Protein AF-C3YF84-F1 (afdb_monomer_lite)

Secondary structure (DSSP, 8-state):
-TTT--SSSS-TT---SSTTTS-SS--S-TTSSTTTTS--TT-B-SSSBHHHHGGGHHHHHHHHHHHHHHHHHSS----EESS--TTGGGT-EEE--S-BSSHHHHHHHHHHHHHHHHTT--SEE-EET-SBSPPPHHHHHHHHHHHTTSSS-EE---TTSPP-SGGGS-HHHHHHHHHHHHHHHHTHHHHHHHHHHHHHH---SS--GGG-

Organism: Branchiostoma floridae (NCBI:txid7739)

pLDDT: mean 98.19, std 1.52, range [82.0, 98.94]

Structure (mmCIF, N/CA/C/O backbone):
data_AF-C3YF84-F1
#
_entry.id   AF-C3YF84-F1
#
loop_
_atom_site.group_PDB
_atom_site.id
_atom_site.type_symbol
_atom_site.label_atom_id
_atom_site.label_alt_id
_atom_site.label_comp_id
_atom_site.label_asym_id
_atom_site.label_entity_id
_atom_site.label_seq_id
_atom_site.pdbx_PDB_ins_code
_atom_site.Cartn_x
_atom_site.Cartn_y
_atom_site.Cartn_z
_atom_site.occupancy
_atom_site.B_iso_or_equiv
_atom_site.auth_seq_id
_atom_site.auth_comp_id
_atom_site.auth_asym_id
_atom_site.auth_atom_id
_atom_site.pdbx_PDB_model_num
ATOM 1 N N . MET A 1 1 ? 8.205 -4.779 0.023 1.00 97.75 1 MET A N 1
ATOM 2 C CA . MET A 1 1 ? 9.480 -4.441 -0.654 1.00 97.75 1 MET A CA 1
ATOM 3 C C . MET A 1 1 ? 9.476 -4.866 -2.120 1.00 97.75 1 MET A C 1
ATOM 5 O O . MET A 1 1 ? 10.530 -5.073 -2.703 1.00 97.75 1 MET A O 1
ATOM 9 N N . ASN A 1 2 ? 8.305 -4.998 -2.733 1.00 98.75 2 ASN A N 1
ATOM 10 C CA . ASN A 1 2 ? 8.117 -5.674 -4.011 1.00 98.75 2 ASN A CA 1
ATOM 11 C C . ASN A 1 2 ? 7.742 -4.718 -5.145 1.00 98.75 2 ASN A C 1
ATOM 13 O O . ASN A 1 2 ? 7.075 -5.091 -6.103 1.00 98.75 2 ASN A O 1
ATOM 17 N N . GLU A 1 3 ? 8.177 -3.471 -5.027 1.00 98.75 3 GLU A N 1
ATOM 18 C CA . GLU A 1 3 ? 8.157 -2.510 -6.115 1.00 98.75 3 GLU A CA 1
ATOM 19 C C . GLU A 1 3 ? 8.946 -2.983 -7.350 1.00 98.75 3 GLU A C 1
ATOM 21 O O . GLU A 1 3 ? 8.385 -2.823 -8.429 1.00 98.75 3 GLU A O 1
ATOM 26 N N . PRO A 1 4 ? 10.142 -3.621 -7.285 1.00 98.62 4 PRO A N 1
ATOM 27 C CA . PRO A 1 4 ? 10.967 -4.087 -6.158 1.00 98.62 4 PRO A CA 1
ATOM 28 C C . PRO A 1 4 ? 11.864 -2.997 -5.575 1.00 98.62 4 PRO A C 1
ATOM 30 O O . PRO A 1 4 ? 12.539 -2.270 -6.301 1.00 98.62 4 PRO A O 1
ATOM 33 N N . SER A 1 5 ? 11.903 -2.904 -4.250 1.00 98.50 5 SER A N 1
ATOM 34 C CA . SER A 1 5 ? 12.704 -1.892 -3.564 1.00 98.50 5 SER A CA 1
ATOM 35 C C . SER A 1 5 ? 14.167 -2.320 -3.458 1.00 98.50 5 SER A C 1
ATOM 37 O O . SER A 1 5 ? 14.468 -3.459 -3.103 1.00 98.50 5 SER A O 1
ATOM 39 N N . ASN A 1 6 ? 15.070 -1.380 -3.730 1.00 98.44 6 ASN A N 1
ATOM 40 C CA . ASN A 1 6 ? 16.512 -1.535 -3.599 1.00 98.44 6 ASN A CA 1
ATOM 41 C C . ASN A 1 6 ? 17.099 -0.356 -2.804 1.00 98.44 6 ASN A C 1
ATOM 43 O O . ASN A 1 6 ? 16.670 0.789 -2.955 1.00 98.44 6 ASN A O 1
ATOM 47 N N . PHE A 1 7 ? 18.063 -0.621 -1.920 1.00 97.88 7 PHE A N 1
ATOM 48 C CA . PHE A 1 7 ? 18.693 0.431 -1.111 1.00 97.88 7 PHE A CA 1
ATOM 49 C C . PHE A 1 7 ? 19.731 1.235 -1.897 1.00 97.88 7 PHE A C 1
ATOM 51 O O . PHE A 1 7 ? 19.920 2.424 -1.611 1.00 97.88 7 PH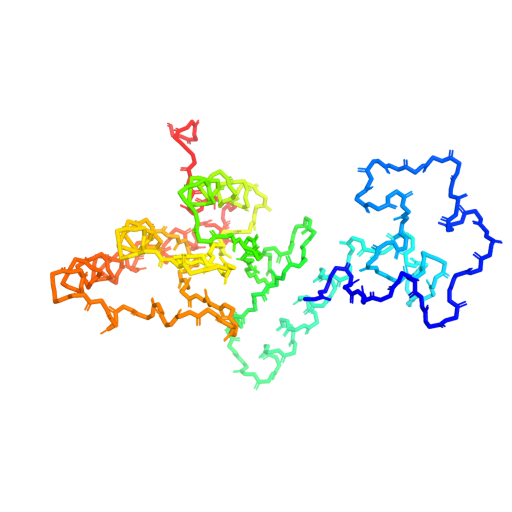E A O 1
ATOM 58 N N . VAL A 1 8 ? 20.332 0.609 -2.910 1.00 97.44 8 VAL A N 1
ATOM 59 C CA . VAL A 1 8 ? 21.151 1.263 -3.936 1.00 97.44 8 VAL A CA 1
ATOM 60 C C . VAL A 1 8 ? 20.330 1.457 -5.209 1.00 97.44 8 VAL A C 1
ATOM 62 O O . VAL A 1 8 ? 19.380 0.716 -5.453 1.00 97.44 8 VAL A O 1
ATOM 65 N N . ASP A 1 9 ? 20.696 2.442 -6.022 1.00 98.06 9 ASP A N 1
ATOM 66 C CA . ASP A 1 9 ? 20.017 2.684 -7.293 1.00 98.06 9 ASP A CA 1
ATOM 67 C C . ASP A 1 9 ? 20.570 1.724 -8.352 1.00 98.06 9 ASP A C 1
ATOM 69 O O . ASP A 1 9 ? 21.763 1.730 -8.670 1.00 98.06 9 ASP A O 1
ATOM 73 N N . GLY A 1 10 ? 19.709 0.861 -8.888 1.00 98.12 10 GLY A N 1
ATOM 74 C CA . GLY A 1 10 ? 20.089 -0.128 -9.884 1.00 98.12 10 GLY A CA 1
ATOM 75 C C . GLY A 1 10 ? 20.696 -1.400 -9.297 1.00 98.12 10 GLY A C 1
ATOM 76 O O . GLY A 1 10 ? 19.990 -2.366 -9.011 1.00 98.12 10 GLY A O 1
ATOM 77 N N . SER A 1 11 ? 22.022 -1.431 -9.167 1.00 98.19 11 SER A N 1
ATOM 78 C CA . SER A 1 11 ? 22.779 -2.593 -8.682 1.00 98.19 11 SER A CA 1
ATOM 79 C C . SER A 1 11 ? 24.040 -2.163 -7.928 1.00 98.19 11 SER A C 1
ATOM 81 O O . SER A 1 11 ? 24.418 -0.994 -7.951 1.00 98.19 11 SER A O 1
ATOM 83 N N . THR A 1 12 ? 24.748 -3.108 -7.304 1.00 97.69 12 THR A N 1
ATOM 84 C CA . THR A 1 12 ? 26.045 -2.843 -6.649 1.00 97.69 12 THR A CA 1
ATOM 85 C C . THR A 1 12 ? 27.133 -2.351 -7.610 1.00 97.69 12 THR A C 1
ATOM 87 O O . THR A 1 12 ? 28.144 -1.830 -7.154 1.00 97.69 12 THR A O 1
ATOM 90 N N . HIS A 1 13 ? 26.934 -2.501 -8.923 1.00 96.62 13 HIS A N 1
ATOM 91 C CA . HIS A 1 13 ? 27.848 -2.045 -9.975 1.00 96.62 13 HIS A CA 1
ATOM 92 C C . HIS A 1 13 ? 27.244 -0.908 -10.822 1.00 96.62 13 HIS A C 1
ATOM 94 O O . HIS A 1 13 ? 27.757 -0.596 -11.893 1.00 96.62 13 HIS A O 1
ATOM 100 N N . GLY A 1 14 ? 26.137 -0.305 -10.372 1.00 96.69 14 GLY A N 1
ATOM 101 C CA . GLY A 1 14 ? 25.364 0.656 -11.160 1.00 96.69 14 GLY A CA 1
ATOM 102 C C . GLY A 1 14 ? 24.584 -0.005 -12.300 1.00 96.69 14 GLY A C 1
ATOM 103 O O . GLY A 1 14 ? 24.320 -1.210 -12.268 1.00 96.69 14 GLY A O 1
ATOM 104 N N . CYS A 1 15 ? 24.193 0.795 -13.293 1.00 98.31 15 CYS A N 1
ATOM 105 C CA . CYS A 1 15 ? 23.478 0.336 -14.484 1.00 98.31 15 CYS A CA 1
ATOM 106 C C . CYS A 1 15 ? 24.260 0.673 -15.760 1.00 98.31 15 CYS A C 1
ATOM 108 O O . CYS A 1 15 ? 24.976 1.677 -15.785 1.00 98.31 15 CYS A O 1
ATOM 110 N N . PRO A 1 16 ? 24.138 -0.147 -16.819 1.00 97.88 16 PRO A N 1
ATOM 111 C CA . PRO A 1 16 ? 24.793 0.117 -18.097 1.00 97.88 16 PRO A CA 1
ATOM 112 C C . PRO A 1 16 ? 24.258 1.391 -18.762 1.00 97.88 16 PRO A C 1
ATOM 114 O O . PRO A 1 16 ? 23.090 1.734 -18.614 1.00 97.88 16 PRO A O 1
ATOM 117 N N . ASP A 1 17 ? 25.084 2.074 -19.554 1.00 97.50 17 ASP A N 1
ATOM 118 C CA . ASP A 1 17 ? 24.637 3.264 -20.282 1.00 97.50 17 ASP A CA 1
ATOM 119 C C . ASP A 1 17 ? 23.891 2.877 -21.569 1.00 97.50 17 ASP A C 1
ATOM 121 O O . ASP A 1 17 ? 24.503 2.463 -22.555 1.00 97.50 17 ASP A O 1
ATOM 125 N N . ASN A 1 18 ? 22.558 2.948 -21.552 1.00 97.94 18 ASN A N 1
ATOM 126 C CA . ASN A 1 18 ? 21.716 2.648 -22.710 1.00 97.94 18 ASN A CA 1
ATOM 127 C C . ASN A 1 18 ? 20.361 3.378 -22.653 1.00 97.94 18 ASN A C 1
ATOM 129 O O . ASN A 1 18 ? 19.997 3.997 -21.654 1.00 97.94 18 ASN A O 1
ATOM 133 N N . HIS A 1 19 ? 19.590 3.259 -23.735 1.00 97.88 19 HIS A N 1
ATOM 134 C CA . HIS A 1 19 ? 18.300 3.933 -23.908 1.00 97.88 19 HIS A CA 1
ATOM 135 C C . HIS A 1 19 ? 17.175 3.435 -22.980 1.00 97.88 19 HIS A C 1
ATOM 137 O O . HIS A 1 19 ? 16.141 4.088 -22.905 1.00 97.88 19 HIS A O 1
ATOM 143 N N . LEU A 1 20 ? 17.331 2.296 -22.292 1.00 98.19 20 LEU A N 1
ATOM 144 C CA . LEU A 1 20 ? 16.362 1.841 -21.286 1.00 98.19 20 LEU A CA 1
ATOM 145 C C . LEU A 1 20 ? 16.633 2.486 -19.924 1.00 98.19 20 LEU A C 1
ATOM 147 O O . LEU A 1 20 ? 15.688 2.834 -19.224 1.00 98.19 20 LEU A O 1
ATOM 151 N N . GLU A 1 21 ? 17.903 2.676 -19.555 1.00 98.19 21 GLU A N 1
ATOM 152 C CA . GLU A 1 21 ? 18.261 3.399 -18.324 1.00 98.19 21 GLU A CA 1
ATOM 153 C C . GLU A 1 21 ? 18.086 4.916 -18.478 1.00 98.19 21 GLU A C 1
ATOM 155 O O . GLU A 1 21 ? 17.685 5.601 -17.537 1.00 98.19 21 GLU A O 1
ATOM 160 N N . LYS A 1 22 ? 18.369 5.440 -19.677 1.00 97.56 22 LYS A N 1
ATOM 161 C CA . LYS A 1 22 ? 18.235 6.856 -20.044 1.00 97.56 22 LYS A CA 1
ATOM 162 C C . LYS A 1 22 ? 17.298 6.998 -21.250 1.00 97.56 22 LYS A C 1
ATOM 164 O O . LYS A 1 22 ? 17.767 7.262 -22.362 1.00 97.56 22 LYS A O 1
ATOM 169 N N . PRO A 1 23 ? 15.986 6.774 -21.073 1.00 97.88 23 PRO A N 1
ATOM 170 C CA . PRO A 1 23 ? 15.030 6.938 -22.158 1.00 97.88 23 PRO A CA 1
ATOM 171 C C . PRO A 1 23 ? 14.978 8.398 -22.628 1.00 97.88 23 PRO A C 1
ATOM 173 O O . PRO A 1 23 ? 15.279 9.310 -21.856 1.00 97.88 23 PRO A O 1
ATOM 176 N N . PRO A 1 24 ? 14.543 8.656 -23.876 1.00 97.81 24 PRO A N 1
ATOM 177 C CA . PRO A 1 24 ? 14.400 10.020 -24.393 1.00 97.81 24 PRO A CA 1
ATOM 178 C C . PRO A 1 24 ? 13.393 10.863 -23.592 1.00 97.81 24 PRO A C 1
ATOM 180 O O . PRO A 1 24 ? 13.438 12.089 -23.642 1.00 97.81 24 PRO A O 1
ATOM 183 N N . TYR A 1 25 ? 12.492 10.212 -22.851 1.00 97.81 25 TYR A N 1
ATOM 184 C CA . TYR A 1 25 ? 11.589 10.841 -21.900 1.00 97.81 25 TYR A CA 1
ATOM 185 C C . TYR A 1 25 ? 11.557 10.035 -20.601 1.00 97.81 25 TYR A C 1
ATOM 187 O O . TYR A 1 25 ? 11.183 8.860 -20.602 1.00 97.81 25 TYR A O 1
ATOM 195 N N . THR A 1 26 ? 11.900 10.688 -19.494 1.00 97.56 26 THR A N 1
ATOM 196 C CA . THR A 1 26 ? 11.756 10.136 -18.144 1.00 97.56 26 THR A CA 1
ATOM 197 C C . THR A 1 26 ? 10.546 10.801 -17.486 1.00 97.56 26 THR A C 1
ATOM 199 O O . THR A 1 26 ? 10.541 12.027 -17.348 1.00 97.56 26 THR A O 1
ATOM 202 N N . PRO A 1 27 ? 9.512 10.040 -17.074 1.00 97.56 27 PRO A N 1
ATOM 203 C CA . PRO A 1 27 ? 8.411 10.588 -16.288 1.00 97.56 27 PRO A CA 1
ATOM 204 C C . PRO A 1 27 ? 8.917 11.240 -14.995 1.00 97.56 27 PRO A C 1
ATOM 206 O O . PRO A 1 27 ? 10.016 10.943 -14.532 1.00 97.56 27 PRO A O 1
ATOM 209 N N . ALA A 1 28 ? 8.101 12.090 -14.371 1.00 97.31 28 ALA A N 1
ATOM 210 C CA . ALA A 1 28 ? 8.445 12.778 -13.123 1.00 97.31 28 ALA A CA 1
ATOM 211 C C . ALA A 1 28 ? 8.436 11.837 -11.894 1.00 97.31 28 ALA A C 1
ATOM 213 O O . ALA A 1 28 ? 7.654 12.010 -10.960 1.00 97.31 28 ALA A O 1
ATOM 214 N N . VAL A 1 29 ? 9.289 10.811 -11.908 1.00 97.25 29 VAL A N 1
ATOM 215 C CA . VAL A 1 29 ? 9.491 9.861 -10.810 1.00 97.25 29 VAL A CA 1
ATOM 216 C C . VAL A 1 29 ? 10.384 10.465 -9.727 1.00 97.25 29 VAL A C 1
ATOM 218 O O . VAL A 1 29 ? 11.281 11.268 -9.999 1.00 97.25 29 VAL A O 1
ATOM 221 N N . VAL A 1 30 ? 10.159 10.064 -8.476 1.00 95.62 30 VAL A N 1
ATOM 222 C CA . VAL A 1 30 ? 11.013 10.470 -7.352 1.00 95.62 30 VAL A CA 1
ATOM 223 C C . VAL A 1 30 ? 12.445 9.989 -7.602 1.00 95.62 30 VAL A C 1
ATOM 225 O O . VAL A 1 30 ? 12.661 8.841 -7.970 1.00 95.62 30 VAL A O 1
ATOM 228 N N . GLY A 1 31 ? 13.425 10.875 -7.415 1.00 95.25 31 GLY A N 1
ATOM 229 C CA . GLY A 1 31 ? 14.836 10.596 -7.710 1.00 95.25 31 GLY A CA 1
ATOM 230 C C . GLY A 1 31 ? 15.250 10.852 -9.165 1.00 95.25 31 GLY A C 1
ATOM 231 O O . GLY A 1 31 ? 16.441 10.845 -9.451 1.00 95.25 31 GLY A O 1
ATOM 232 N N . GLY A 1 32 ? 14.307 11.128 -10.076 1.00 96.12 32 GLY A N 1
ATOM 233 C CA . GLY A 1 32 ? 14.600 11.574 -11.446 1.00 96.12 32 GLY A CA 1
ATOM 234 C C . GLY A 1 32 ? 15.201 10.516 -12.382 1.00 96.12 32 GLY A C 1
ATOM 235 O O . GLY A 1 32 ? 15.559 10.845 -13.509 1.00 96.12 32 GLY A O 1
ATOM 236 N N . SER A 1 33 ? 15.300 9.260 -11.943 1.00 96.62 33 SER A N 1
ATOM 237 C CA . SER A 1 33 ? 15.792 8.121 -12.727 1.00 96.62 33 SER A CA 1
ATOM 238 C C . SER A 1 33 ? 14.878 6.915 -12.530 1.00 96.62 33 SER A C 1
ATOM 240 O O . SER A 1 33 ? 14.348 6.719 -11.437 1.00 96.62 33 SER A O 1
ATOM 242 N N . LEU A 1 34 ? 14.739 6.072 -13.558 1.00 98.19 34 LEU A N 1
ATOM 243 C CA . LEU A 1 34 ? 13.974 4.823 -13.464 1.00 98.19 34 LEU A CA 1
ATOM 244 C C . LEU A 1 34 ? 14.610 3.800 -12.512 1.00 98.19 34 LEU A C 1
ATOM 246 O O . LEU A 1 34 ? 13.900 2.962 -11.973 1.00 98.19 34 LEU A O 1
ATOM 250 N N . SER A 1 35 ? 15.924 3.872 -12.287 1.00 97.81 35 SER A N 1
ATOM 251 C CA . SER A 1 35 ? 16.647 2.974 -11.376 1.00 97.81 35 SER A CA 1
ATOM 252 C C . SER A 1 35 ? 16.630 3.435 -9.913 1.00 97.81 35 SER A C 1
ATOM 254 O O . SER A 1 35 ? 17.134 2.721 -9.041 1.00 97.81 35 SER A O 1
ATOM 256 N N . ALA A 1 36 ? 16.079 4.622 -9.628 1.00 98.19 36 ALA A N 1
ATOM 257 C CA . ALA A 1 36 ? 16.064 5.190 -8.285 1.00 98.19 36 ALA A CA 1
ATOM 258 C C . ALA A 1 36 ? 15.308 4.264 -7.320 1.00 98.19 36 ALA A C 1
ATOM 260 O O . ALA A 1 36 ? 14.123 3.985 -7.498 1.00 98.19 36 ALA A O 1
ATOM 261 N N . LYS A 1 37 ? 16.004 3.778 -6.286 1.00 98.19 37 LYS A N 1
ATOM 262 C CA . LYS A 1 37 ? 15.496 2.831 -5.277 1.00 98.19 37 LYS A CA 1
ATOM 263 C C . LYS A 1 37 ? 14.900 1.535 -5.834 1.00 98.19 37 LYS A C 1
ATOM 265 O O . LYS A 1 37 ? 14.087 0.894 -5.162 1.0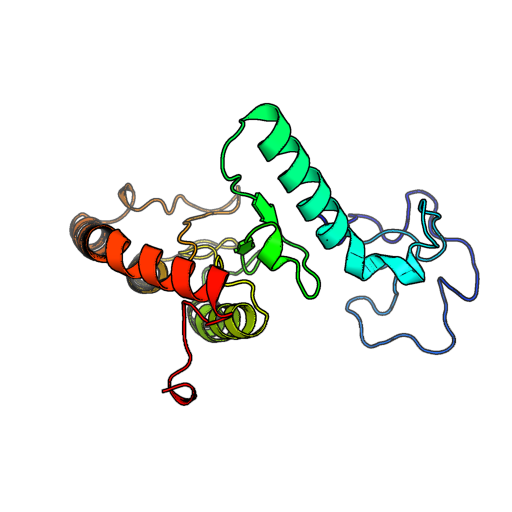0 98.19 37 LYS A O 1
ATOM 270 N N . THR A 1 38 ? 15.330 1.112 -7.020 1.00 98.69 38 THR A N 1
ATOM 271 C CA . THR A 1 38 ? 14.920 -0.155 -7.640 1.00 98.69 38 THR A CA 1
ATOM 272 C C . THR A 1 38 ? 16.058 -0.772 -8.468 1.00 98.69 38 THR A C 1
ATOM 274 O O . THR A 1 38 ? 17.226 -0.440 -8.268 1.00 98.69 38 THR A O 1
ATOM 277 N N . LEU A 1 39 ? 15.751 -1.746 -9.324 1.00 98.62 39 LEU A N 1
ATOM 278 C CA . LEU A 1 39 ? 16.710 -2.439 -10.183 1.00 98.62 39 LEU A CA 1
ATOM 279 C C . LEU A 1 39 ? 17.004 -1.642 -11.462 1.00 98.62 39 LEU A C 1
ATOM 281 O O . LEU A 1 39 ? 16.272 -0.730 -11.833 1.00 98.62 39 LEU A O 1
ATOM 285 N N . CYS A 1 40 ? 18.067 -2.016 -12.174 1.00 98.69 40 CYS A N 1
ATOM 286 C CA . CYS A 1 40 ? 18.347 -1.465 -13.501 1.00 98.69 40 CYS A CA 1
ATOM 287 C C . CYS A 1 40 ? 17.210 -1.797 -14.474 1.00 98.69 40 CYS A C 1
ATOM 289 O O . CYS A 1 40 ? 16.763 -2.950 -14.544 1.00 98.69 40 CYS A O 1
ATOM 291 N N . ALA A 1 41 ? 16.762 -0.818 -15.258 1.00 98.69 41 ALA A N 1
ATOM 292 C CA . ALA A 1 41 ? 15.642 -0.981 -16.177 1.00 98.69 41 ALA A CA 1
ATOM 293 C C . ALA A 1 41 ? 15.956 -1.993 -17.299 1.00 98.69 41 ALA A C 1
ATOM 295 O O . ALA A 1 41 ? 15.093 -2.748 -17.744 1.00 98.69 41 ALA A O 1
ATOM 296 N N . SER A 1 42 ? 17.212 -2.093 -17.720 1.00 98.56 42 SER A N 1
ATOM 297 C CA . SER A 1 42 ? 17.682 -3.055 -18.724 1.00 98.56 42 SER A CA 1
ATOM 298 C C . SER A 1 42 ? 17.895 -4.480 -18.192 1.00 98.56 42 SER A C 1
ATOM 300 O O . SER A 1 42 ? 18.223 -5.378 -18.975 1.00 98.56 42 SER A O 1
ATOM 302 N N . SER A 1 43 ? 17.690 -4.725 -16.889 1.00 98.44 43 SER A N 1
ATOM 303 C CA . SER A 1 43 ? 17.797 -6.075 -16.321 1.00 98.44 43 SER A CA 1
ATOM 304 C C . SER A 1 43 ? 16.776 -7.031 -16.950 1.00 98.44 43 SER A C 1
ATOM 306 O O . SER A 1 43 ? 15.651 -6.647 -17.275 1.00 98.44 43 SER A O 1
ATOM 308 N N . GLN A 1 44 ? 17.183 -8.280 -17.173 1.00 98.38 44 GLN A N 1
ATOM 309 C CA . GLN A 1 44 ? 16.383 -9.271 -17.894 1.00 98.38 44 GLN A CA 1
ATOM 310 C C . GLN A 1 44 ? 15.506 -10.072 -16.930 1.00 98.38 44 GLN A C 1
ATOM 312 O O . GLN A 1 44 ? 15.983 -10.567 -15.910 1.00 98.38 44 GLN A O 1
ATOM 317 N N . GLN A 1 45 ? 14.233 -10.235 -17.279 1.00 98.62 45 GLN A N 1
ATOM 318 C CA . GLN A 1 45 ? 13.319 -11.186 -16.649 1.00 98.62 45 GLN A CA 1
ATOM 319 C C . GLN A 1 45 ? 12.788 -12.154 -17.710 1.00 98.62 45 GLN A C 1
ATOM 321 O O . GLN A 1 45 ? 13.004 -11.964 -18.903 1.00 98.62 45 GLN A O 1
ATOM 326 N N . HIS A 1 46 ? 12.065 -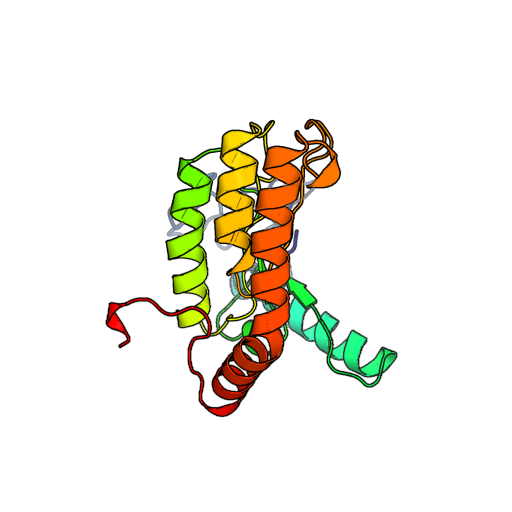13.190 -17.281 1.00 98.00 46 HIS A N 1
ATOM 327 C CA . HIS A 1 46 ? 11.617 -14.263 -18.171 1.00 98.00 46 HIS A CA 1
ATOM 328 C C . HIS A 1 46 ? 10.811 -13.779 -19.392 1.00 98.00 46 HIS A C 1
ATOM 330 O O . HIS A 1 46 ? 10.994 -14.307 -20.482 1.00 98.00 46 HIS A O 1
ATOM 336 N N . LEU A 1 47 ? 9.929 -12.787 -19.217 1.00 98.31 47 LEU A N 1
ATOM 337 C CA . LEU A 1 47 ? 9.036 -12.316 -20.285 1.00 98.31 47 LEU A CA 1
ATOM 338 C C . LEU A 1 47 ? 9.594 -11.130 -21.086 1.00 98.31 47 LEU A C 1
ATOM 340 O O . LEU A 1 47 ? 9.222 -10.952 -22.240 1.00 98.31 47 LEU A O 1
ATOM 344 N N . SER A 1 48 ? 10.410 -10.276 -20.464 1.00 98.62 48 SER A N 1
ATOM 345 C CA . SER A 1 48 ? 10.924 -9.026 -21.038 1.00 98.62 48 SER A CA 1
ATOM 346 C C . SER A 1 48 ? 11.951 -8.395 -20.082 1.00 98.62 48 SER A C 1
ATOM 348 O O . SER A 1 48 ? 12.199 -8.889 -18.982 1.00 98.62 48 SER A O 1
ATOM 350 N N . THR A 1 49 ? 12.525 -7.261 -20.476 1.00 98.69 49 THR A N 1
ATOM 351 C CA . THR A 1 49 ? 13.290 -6.363 -19.604 1.00 98.69 49 THR A CA 1
ATOM 352 C C . THR A 1 49 ? 12.462 -5.810 -18.439 1.00 98.69 49 THR A C 1
ATOM 354 O O . THR A 1 49 ? 11.236 -5.674 -18.523 1.00 98.69 49 THR A O 1
ATOM 357 N N . HIS A 1 50 ? 13.141 -5.425 -17.358 1.00 98.75 50 HIS A N 1
ATOM 358 C CA . HIS A 1 50 ? 12.534 -4.775 -16.200 1.00 98.75 50 HIS A CA 1
ATOM 359 C C . HIS A 1 50 ? 11.897 -3.426 -16.545 1.00 98.75 50 HIS A C 1
ATOM 361 O O . HIS A 1 50 ? 10.871 -3.101 -15.970 1.00 98.75 50 HIS A O 1
ATOM 367 N N . TYR A 1 51 ? 12.396 -2.708 -17.551 1.00 98.69 51 TYR A N 1
ATOM 368 C CA . TYR A 1 51 ? 11.797 -1.482 -18.080 1.00 98.69 51 TYR A CA 1
ATOM 369 C C . TYR A 1 51 ? 10.307 -1.673 -18.402 1.00 98.69 51 TYR A C 1
ATOM 371 O O . TYR A 1 51 ? 9.474 -0.862 -18.011 1.00 98.69 51 TYR A O 1
ATOM 379 N N . ASN A 1 52 ? 9.958 -2.794 -19.043 1.00 98.69 52 ASN A N 1
ATOM 380 C CA . ASN A 1 52 ? 8.572 -3.112 -19.395 1.00 98.69 52 ASN A CA 1
ATOM 381 C C . ASN A 1 52 ? 7.783 -3.741 -18.237 1.00 98.69 52 ASN A C 1
ATOM 383 O O . ASN A 1 52 ? 6.557 -3.655 -18.204 1.00 98.69 52 ASN A O 1
ATOM 387 N N . LEU A 1 53 ? 8.466 -4.418 -17.309 1.00 98.81 53 LEU A N 1
ATOM 388 C CA . LEU A 1 53 ? 7.833 -5.274 -16.298 1.00 98.81 53 LEU A CA 1
ATOM 389 C C . LEU A 1 53 ? 7.890 -4.721 -14.872 1.00 98.81 53 LEU A C 1
ATOM 391 O O . LEU A 1 53 ? 7.338 -5.349 -13.973 1.00 98.81 53 LEU A O 1
ATOM 395 N N . HIS A 1 54 ? 8.532 -3.576 -14.641 1.00 98.81 54 HIS A N 1
ATOM 396 C CA . HIS A 1 54 ? 8.753 -3.001 -13.312 1.00 98.81 54 HIS A CA 1
ATOM 397 C C . HIS A 1 54 ? 7.444 -2.904 -12.518 1.00 98.81 54 HIS A C 1
ATOM 399 O O . HIS A 1 54 ? 7.304 -3.518 -11.463 1.00 98.81 54 HIS A O 1
ATOM 405 N N . ASN A 1 55 ? 6.426 -2.267 -13.102 1.00 98.75 55 ASN A N 1
ATOM 406 C CA . ASN A 1 55 ? 5.114 -2.092 -12.469 1.00 98.75 55 ASN A CA 1
ATOM 407 C C . ASN A 1 55 ? 4.333 -3.405 -12.259 1.00 98.75 55 ASN A C 1
ATOM 409 O O . ASN A 1 55 ? 3.326 -3.411 -11.555 1.00 98.75 55 ASN A O 1
ATOM 413 N N . LEU A 1 56 ? 4.770 -4.518 -12.858 1.00 98.75 56 LEU A N 1
ATOM 414 C CA . LEU A 1 56 ? 4.160 -5.840 -12.699 1.00 98.75 56 LEU A CA 1
ATOM 415 C C . LEU A 1 56 ? 4.865 -6.697 -11.644 1.00 98.75 56 LEU A C 1
ATOM 417 O O . LEU A 1 56 ? 4.364 -7.773 -11.326 1.00 98.75 56 LEU A O 1
ATOM 421 N N . TYR A 1 57 ? 5.987 -6.252 -11.073 1.00 98.88 57 TYR A N 1
ATOM 422 C CA . TYR A 1 57 ? 6.786 -7.076 -10.166 1.00 98.88 57 TYR A CA 1
ATOM 423 C C . TYR A 1 57 ? 5.972 -7.569 -8.959 1.00 98.88 57 TYR A C 1
ATOM 425 O O . TYR A 1 57 ? 5.812 -8.774 -8.757 1.00 98.88 57 TYR A O 1
ATOM 433 N N . GLY A 1 58 ? 5.364 -6.646 -8.206 1.00 98.75 58 GLY A N 1
ATOM 434 C CA . GLY A 1 58 ? 4.492 -6.991 -7.078 1.00 98.75 58 GLY A CA 1
ATOM 435 C C . GLY A 1 58 ? 3.219 -7.734 -7.497 1.00 98.75 58 GLY A C 1
ATOM 436 O O . GLY A 1 58 ? 2.690 -8.542 -6.735 1.00 98.75 58 GLY A O 1
ATOM 437 N N . HIS A 1 59 ? 2.740 -7.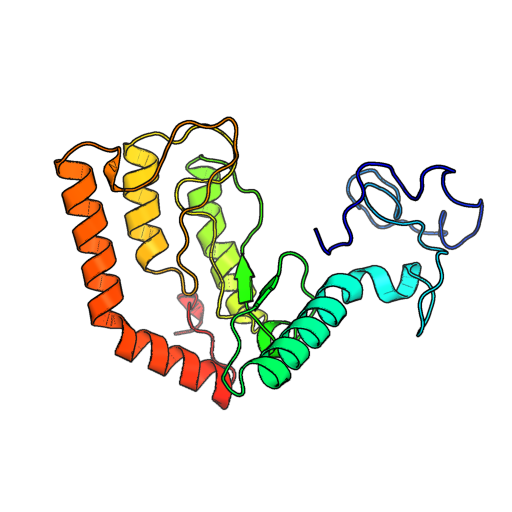516 -8.727 1.00 98.75 59 HIS A N 1
ATOM 438 C CA . HIS A 1 59 ? 1.594 -8.237 -9.283 1.00 98.75 59 HIS A CA 1
ATOM 439 C C . HIS A 1 59 ? 1.915 -9.714 -9.562 1.00 98.75 59 HIS A C 1
ATOM 441 O O . HIS A 1 59 ? 1.136 -10.601 -9.213 1.00 98.75 59 HIS A O 1
ATOM 447 N N . PHE A 1 60 ? 3.080 -10.010 -10.135 1.00 98.75 60 PHE A N 1
ATOM 448 C CA . PHE A 1 60 ? 3.506 -11.391 -10.332 1.00 98.75 60 PHE A CA 1
ATOM 449 C C . PHE A 1 60 ? 3.839 -12.081 -9.008 1.00 98.75 60 PHE A C 1
ATOM 451 O O . PHE A 1 60 ? 3.472 -13.242 -8.823 1.00 98.75 60 PHE A O 1
ATOM 458 N N . GLU A 1 61 ? 4.442 -11.372 -8.053 1.00 98.88 61 GLU A N 1
ATOM 459 C CA . GLU A 1 61 ? 4.717 -11.934 -6.729 1.00 98.88 61 GLU A CA 1
ATOM 460 C C . GLU A 1 61 ? 3.431 -12.275 -5.958 1.00 98.88 61 GLU A C 1
ATOM 462 O O . GLU A 1 61 ? 3.345 -13.357 -5.368 1.00 98.88 61 GLU A O 1
ATOM 467 N N . ILE A 1 62 ? 2.406 -11.408 -5.977 1.00 98.75 62 ILE A N 1
ATOM 468 C CA . ILE A 1 62 ? 1.138 -11.693 -5.284 1.00 98.75 62 ILE A CA 1
ATOM 469 C C . ILE A 1 62 ? 0.409 -12.889 -5.917 1.00 98.75 62 ILE A C 1
ATOM 471 O O . ILE A 1 62 ? -0.157 -13.701 -5.186 1.00 98.75 62 ILE A O 1
ATOM 475 N N . ILE A 1 63 ? 0.477 -13.062 -7.246 1.00 98.75 63 ILE A N 1
ATOM 476 C CA . ILE A 1 63 ? -0.059 -14.245 -7.946 1.00 98.75 63 ILE A CA 1
ATOM 477 C C . ILE A 1 63 ? 0.682 -15.512 -7.511 1.00 98.75 63 ILE A C 1
ATOM 479 O O . ILE A 1 63 ? 0.045 -16.500 -7.131 1.00 98.75 63 ILE A O 1
ATOM 483 N N . ALA A 1 64 ? 2.017 -15.487 -7.553 1.00 98.75 64 ALA A N 1
ATOM 484 C CA . ALA A 1 64 ? 2.843 -16.624 -7.161 1.00 98.75 64 ALA A CA 1
ATOM 485 C C . ALA A 1 64 ? 2.579 -17.021 -5.700 1.00 98.75 64 ALA A C 1
ATOM 487 O O . ALA A 1 64 ? 2.317 -18.189 -5.409 1.00 98.75 64 ALA A O 1
ATOM 488 N N . SER A 1 65 ? 2.549 -16.038 -4.797 1.00 98.75 65 SER A N 1
ATOM 489 C CA . SER A 1 65 ? 2.288 -16.241 -3.368 1.00 98.75 65 SER A CA 1
ATOM 490 C C . SER A 1 65 ? 0.885 -16.783 -3.102 1.00 98.75 65 SER A C 1
ATOM 492 O O . SER A 1 65 ? 0.716 -17.714 -2.312 1.00 98.75 65 SER A O 1
ATOM 494 N N . HIS A 1 66 ? -0.125 -16.239 -3.787 1.00 98.75 66 HIS A N 1
ATOM 495 C CA . HIS A 1 66 ? -1.499 -16.727 -3.702 1.00 98.75 66 HIS A CA 1
ATOM 496 C C . HIS A 1 66 ? -1.577 -18.211 -4.082 1.00 98.75 66 HIS A C 1
ATOM 498 O O . HIS A 1 66 ? -2.109 -19.021 -3.320 1.00 98.75 66 HIS A O 1
ATOM 504 N N . ASN A 1 67 ? -1.017 -18.581 -5.238 1.00 98.69 67 ASN A N 1
ATOM 505 C CA . ASN A 1 67 ? -1.065 -19.953 -5.744 1.00 98.69 67 ASN A CA 1
ATOM 506 C C . ASN A 1 67 ? -0.291 -20.925 -4.844 1.00 98.69 67 ASN A C 1
ATOM 508 O O . ASN A 1 67 ? -0.785 -22.018 -4.562 1.00 98.69 67 ASN A O 1
ATOM 512 N N . ALA A 1 68 ? 0.873 -20.512 -4.333 1.00 98.75 68 ALA A N 1
ATOM 513 C CA . ALA A 1 68 ? 1.642 -21.300 -3.376 1.00 98.75 68 ALA A CA 1
ATOM 514 C C . ALA A 1 68 ? 0.832 -21.589 -2.102 1.00 98.75 68 ALA A C 1
ATOM 516 O O . ALA A 1 68 ? 0.732 -22.740 -1.680 1.00 98.75 68 ALA A O 1
ATOM 517 N N . LEU A 1 69 ? 0.184 -20.577 -1.513 1.00 98.62 69 LEU A N 1
ATOM 518 C CA . LEU A 1 69 ? -0.622 -20.764 -0.303 1.00 98.62 69 LEU A CA 1
ATOM 519 C C . LEU A 1 69 ? -1.865 -21.628 -0.535 1.00 98.62 69 LEU A C 1
ATOM 521 O O . LEU A 1 69 ? -2.218 -22.409 0.349 1.00 98.62 69 LEU A O 1
ATOM 525 N N . VAL A 1 70 ? -2.510 -21.525 -1.703 1.00 98.38 70 VAL A N 1
ATOM 526 C CA . VAL A 1 70 ? -3.597 -22.441 -2.088 1.00 98.38 70 VAL A CA 1
ATOM 527 C C . VAL A 1 70 ? -3.081 -23.877 -2.144 1.00 98.38 70 VAL A C 1
ATOM 529 O O . VAL A 1 70 ? -3.703 -24.759 -1.559 1.00 98.38 70 VAL A O 1
ATOM 532 N N . SER A 1 71 ? -1.929 -24.107 -2.780 1.00 98.50 71 SER A N 1
ATOM 533 C CA . SER A 1 71 ? -1.332 -25.443 -2.887 1.00 98.50 71 SER A CA 1
ATOM 534 C C . SER A 1 71 ? -0.915 -26.022 -1.532 1.00 98.50 71 SER A C 1
ATOM 536 O O . SER A 1 71 ? -1.085 -27.215 -1.310 1.00 98.50 71 SER A O 1
ATOM 538 N N . ILE A 1 72 ? -0.365 -25.201 -0.633 1.00 98.31 72 ILE A N 1
ATOM 539 C CA . ILE A 1 72 ? 0.122 -25.647 0.683 1.00 98.31 72 ILE A CA 1
ATOM 540 C C . ILE A 1 72 ? -1.040 -25.904 1.650 1.00 98.31 72 ILE A C 1
ATOM 542 O O . ILE A 1 72 ? -0.995 -26.849 2.433 1.00 98.31 72 ILE A O 1
ATOM 546 N N . ARG A 1 73 ? -2.067 -25.042 1.643 1.00 98.12 73 ARG A N 1
ATOM 547 C CA . ARG A 1 73 ? -3.109 -25.022 2.687 1.00 98.12 73 ARG A CA 1
ATOM 548 C C . ARG A 1 73 ? -4.470 -25.550 2.240 1.00 98.12 73 ARG A C 1
ATOM 550 O O . ARG A 1 73 ? -5.333 -25.728 3.096 1.00 98.12 73 ARG A O 1
ATOM 557 N N . GLY A 1 74 ? -4.719 -25.695 0.938 1.00 97.62 74 GLY A N 1
ATOM 558 C CA . GLY A 1 74 ? -6.007 -26.143 0.387 1.00 97.62 74 GLY A CA 1
ATOM 559 C C . GLY A 1 74 ? -7.205 -25.232 0.700 1.00 97.62 74 GLY A C 1
ATOM 560 O O . GLY A 1 74 ? -8.352 -25.636 0.542 1.00 97.62 74 GLY A O 1
ATOM 561 N N . THR A 1 75 ? -6.967 -24.009 1.179 1.00 98.12 75 THR A N 1
ATOM 562 C CA . THR A 1 75 ? -7.996 -23.062 1.641 1.00 98.12 75 THR A CA 1
ATOM 563 C C . THR A 1 75 ? -7.722 -21.661 1.100 1.00 98.12 75 THR A C 1
ATOM 565 O O . THR A 1 75 ? -6.637 -21.388 0.584 1.00 98.12 75 THR A O 1
ATOM 568 N N . ARG A 1 76 ? -8.707 -20.753 1.204 1.00 97.25 76 ARG A N 1
ATOM 569 C CA . ARG A 1 76 ? -8.555 -19.365 0.738 1.00 97.25 76 ARG A CA 1
ATOM 570 C C . ARG A 1 76 ? -7.331 -18.714 1.413 1.00 97.25 76 ARG A C 1
ATOM 572 O O . ARG A 1 76 ? -7.271 -18.684 2.647 1.00 97.25 76 ARG A O 1
ATOM 579 N N . PRO A 1 77 ? -6.364 -18.191 0.640 1.00 97.44 77 PRO A N 1
ATOM 580 C CA . PRO A 1 77 ? -5.193 -17.540 1.200 1.00 97.44 77 PRO A CA 1
ATOM 581 C C . PRO A 1 77 ? -5.512 -16.103 1.621 1.00 97.44 77 PRO A C 1
ATOM 583 O O . PRO A 1 77 ? -6.460 -15.485 1.138 1.00 97.44 77 PRO A O 1
ATOM 586 N N . VAL A 1 78 ? -4.678 -15.564 2.506 1.00 97.19 78 VAL A N 1
ATOM 587 C CA . VAL A 1 78 ? -4.630 -14.134 2.810 1.00 97.19 78 VAL A CA 1
ATOM 588 C C . VAL A 1 78 ? -3.227 -13.669 2.459 1.00 97.19 78 VAL A C 1
ATOM 590 O O . VAL A 1 78 ? -2.268 -14.040 3.129 1.00 97.19 78 VAL A O 1
ATOM 593 N N . VAL A 1 79 ? -3.114 -12.890 1.387 1.00 98.62 79 VAL A N 1
ATOM 594 C CA . VAL A 1 79 ? -1.865 -12.256 0.956 1.00 98.62 79 VAL A CA 1
ATOM 595 C C . VAL A 1 79 ? -2.081 -10.756 1.015 1.00 98.62 79 VAL A C 1
ATOM 597 O O . VAL A 1 79 ? -3.100 -10.272 0.531 1.00 98.62 79 VAL A O 1
ATOM 600 N N . ILE A 1 80 ? -1.149 -10.027 1.620 1.00 98.75 80 ILE A N 1
ATOM 601 C CA . ILE A 1 80 ? -1.181 -8.568 1.714 1.00 98.75 80 ILE A CA 1
ATOM 602 C C . ILE A 1 80 ? 0.093 -8.050 1.045 1.00 98.75 80 ILE A C 1
ATOM 604 O O . ILE A 1 80 ? 1.192 -8.357 1.503 1.00 98.75 80 ILE A O 1
ATOM 608 N N . SER A 1 81 ? -0.057 -7.316 -0.058 1.00 98.81 81 SER A N 1
ATOM 609 C CA . SER A 1 81 ? 1.057 -6.833 -0.883 1.00 98.81 81 SER A CA 1
ATOM 610 C C . SER A 1 81 ? 1.228 -5.321 -0.777 1.00 98.81 81 SER A C 1
ATOM 612 O O . SER A 1 81 ? 0.246 -4.583 -0.660 1.00 98.81 81 SER A O 1
ATOM 614 N N . ARG A 1 82 ? 2.479 -4.855 -0.864 1.00 98.75 82 ARG A N 1
ATOM 615 C CA . ARG A 1 82 ? 2.785 -3.421 -0.903 1.00 98.75 82 ARG A CA 1
ATOM 616 C C . ARG A 1 82 ? 2.606 -2.875 -2.314 1.00 98.75 82 ARG A C 1
ATOM 618 O O . ARG A 1 82 ? 1.722 -2.065 -2.542 1.00 98.75 82 ARG A O 1
ATOM 625 N N . SER A 1 83 ? 3.379 -3.373 -3.273 1.00 98.75 83 SER A N 1
ATOM 626 C CA . SER A 1 83 ? 3.228 -3.016 -4.683 1.00 98.75 83 SER A CA 1
ATOM 627 C C . SER A 1 83 ? 2.035 -3.744 -5.307 1.00 98.75 83 SER A C 1
ATOM 629 O O . SER A 1 83 ? 1.770 -4.916 -5.007 1.00 98.75 83 SER A O 1
ATOM 631 N N . THR A 1 84 ? 1.289 -3.044 -6.160 1.00 98.81 84 THR A N 1
ATOM 632 C CA . THR A 1 84 ? 0.104 -3.568 -6.850 1.00 98.81 84 THR A CA 1
ATOM 633 C C . THR A 1 84 ? 0.008 -3.012 -8.271 1.00 98.81 84 THR A C 1
ATOM 635 O O . THR A 1 84 ? 0.557 -1.960 -8.581 1.00 98.81 84 THR A O 1
ATOM 638 N N . PHE A 1 85 ? -0.716 -3.730 -9.126 1.00 98.75 85 PHE A N 1
ATOM 639 C CA . PHE A 1 85 ? -1.076 -3.341 -10.489 1.00 98.75 85 PHE A CA 1
ATOM 640 C C . PHE A 1 85 ? -2.585 -3.591 -10.675 1.00 98.75 85 PHE A C 1
ATOM 642 O O . PHE A 1 85 ? -3.160 -4.346 -9.876 1.00 98.75 85 PHE A O 1
ATOM 649 N N . PRO A 1 86 ? -3.268 -3.007 -11.683 1.00 98.25 86 PRO A N 1
ATOM 650 C CA . PRO A 1 86 ? -4.643 -3.381 -11.998 1.00 98.25 86 PRO A CA 1
ATOM 651 C C . PRO A 1 86 ? -4.881 -4.895 -11.941 1.00 98.25 86 PRO A C 1
ATOM 653 O O . PRO A 1 86 ? -4.104 -5.688 -12.466 1.00 98.25 86 PRO A O 1
ATOM 656 N N . SER A 1 87 ? -5.978 -5.291 -11.293 1.00 96.56 87 SER A N 1
ATOM 657 C CA . SER A 1 87 ? -6.362 -6.687 -11.013 1.00 96.56 87 SER A CA 1
ATOM 658 C C . SER A 1 87 ? -5.601 -7.414 -9.893 1.00 96.56 87 SER A C 1
ATOM 660 O O . SER A 1 87 ? -5.968 -8.547 -9.576 1.00 96.56 87 SER A O 1
ATOM 662 N N . SER A 1 88 ? -4.623 -6.799 -9.213 1.00 98.56 88 SER A N 1
ATOM 663 C CA . SER A 1 88 ? -3.972 -7.417 -8.036 1.00 98.56 88 SER A CA 1
ATOM 664 C C . SER A 1 88 ? -4.965 -7.832 -6.937 1.00 98.56 88 SER A C 1
ATOM 666 O O . SER A 1 88 ? -4.739 -8.836 -6.261 1.00 98.56 88 SER A O 1
ATOM 668 N N . GLY A 1 89 ? -6.101 -7.134 -6.805 1.00 98.25 89 GLY A N 1
ATOM 669 C CA . GLY A 1 89 ? -7.167 -7.459 -5.845 1.00 98.25 89 GLY A CA 1
ATOM 670 C C . GLY A 1 89 ? -7.818 -8.835 -6.031 1.00 98.25 89 GLY A C 1
ATOM 671 O O . GLY A 1 89 ? -8.450 -9.350 -5.111 1.00 98.25 89 GLY A O 1
ATOM 672 N N . ARG A 1 90 ? -7.614 -9.485 -7.188 1.00 97.75 90 ARG A N 1
ATOM 673 C CA . ARG A 1 90 ? -8.025 -10.878 -7.423 1.00 97.75 90 ARG A CA 1
ATOM 674 C C . ARG A 1 90 ? -7.208 -11.885 -6.605 1.00 97.75 90 ARG A C 1
ATOM 676 O O . ARG A 1 90 ? -7.685 -12.991 -6.364 1.00 97.75 90 ARG A O 1
ATOM 683 N N . HIS A 1 91 ? -5.993 -11.517 -6.199 1.00 98.50 91 HIS A N 1
ATOM 684 C CA . HIS A 1 91 ? -5.016 -12.422 -5.585 1.00 98.50 91 HIS A CA 1
ATOM 685 C C . HIS A 1 91 ? -4.672 -12.063 -4.134 1.00 98.50 91 HIS A C 1
ATOM 687 O O . HIS A 1 91 ? -4.122 -12.893 -3.413 1.00 98.50 91 HIS A O 1
ATOM 693 N N . GLY A 1 92 ? -5.020 -10.864 -3.667 1.00 98.00 92 GLY A N 1
ATOM 694 C CA . GLY A 1 92 ? -4.821 -10.477 -2.274 1.00 98.00 92 GLY A CA 1
ATOM 695 C C . GLY A 1 92 ? -5.253 -9.046 -1.974 1.00 98.00 92 GLY A C 1
ATOM 696 O O . GLY A 1 92 ? -5.931 -8.399 -2.768 1.00 98.00 92 GLY A O 1
ATOM 697 N N . GLY A 1 93 ? -4.884 -8.578 -0.788 1.00 98.62 93 GLY A N 1
ATOM 698 C CA . GLY A 1 93 ? -5.133 -7.225 -0.311 1.00 98.62 93 GLY A CA 1
ATOM 699 C C . GLY A 1 93 ? -3.899 -6.330 -0.372 1.00 98.62 93 GLY A C 1
ATOM 700 O O . GLY A 1 93 ? -2.821 -6.730 -0.817 1.00 98.62 93 GLY A O 1
ATOM 701 N N . HIS A 1 94 ? -4.072 -5.114 0.126 1.00 98.88 94 HIS A N 1
ATOM 702 C CA . HIS A 1 94 ? -3.059 -4.067 0.140 1.00 98.88 94 HIS A CA 1
ATOM 703 C C . HIS A 1 94 ? -3.083 -3.316 1.476 1.00 98.88 94 HIS A C 1
ATOM 705 O O . HIS A 1 94 ? -4.102 -3.279 2.162 1.00 98.88 94 HIS A O 1
ATOM 711 N N . TRP A 1 95 ? -1.975 -2.686 1.845 1.00 98.81 95 TRP A N 1
ATOM 712 C CA . TRP A 1 95 ? -1.978 -1.637 2.860 1.00 98.81 95 TRP A CA 1
ATOM 713 C C . TRP A 1 95 ? -1.278 -0.411 2.297 1.00 98.81 95 TRP A C 1
ATOM 715 O O . TRP A 1 95 ? -0.340 -0.560 1.518 1.00 98.81 95 TRP A O 1
ATOM 725 N N . LEU A 1 96 ? -1.698 0.781 2.719 1.00 98.75 96 LEU A N 1
ATOM 726 C CA . LEU A 1 96 ? -1.251 2.056 2.141 1.00 98.75 96 LEU A CA 1
ATOM 727 C C . LEU A 1 96 ? 0.237 2.404 2.379 1.00 98.75 96 LEU A C 1
ATOM 729 O O . LEU A 1 96 ? 0.658 3.516 2.069 1.00 98.75 96 LEU A O 1
ATOM 733 N N . GLY A 1 97 ? 1.037 1.470 2.894 1.00 98.06 97 GLY A N 1
ATOM 734 C CA . GLY A 1 97 ? 2.470 1.638 3.094 1.00 98.06 97 GLY A CA 1
ATOM 735 C C . GLY A 1 97 ? 2.827 2.399 4.366 1.00 98.06 97 GLY A C 1
ATOM 736 O O . GLY A 1 97 ? 2.047 2.472 5.316 1.00 98.06 97 GLY A O 1
ATOM 737 N N . ASP A 1 98 ? 4.038 2.946 4.353 1.00 98.44 98 ASP A N 1
ATOM 738 C CA . ASP A 1 98 ? 4.749 3.480 5.514 1.00 98.44 98 ASP A CA 1
ATOM 739 C C . ASP A 1 98 ? 4.253 4.904 5.854 1.00 98.44 98 ASP A C 1
ATOM 741 O O . ASP A 1 98 ? 4.929 5.909 5.617 1.00 98.44 98 ASP A O 1
ATOM 745 N N . ASN A 1 99 ? 3.024 4.998 6.370 1.00 98.62 99 ASN A N 1
ATOM 746 C CA . ASN A 1 99 ? 2.398 6.251 6.803 1.00 98.62 99 ASN A CA 1
ATOM 747 C C . ASN A 1 99 ? 3.016 6.791 8.107 1.00 98.62 99 ASN A C 1
ATOM 749 O O . ASN A 1 99 ? 3.669 6.071 8.861 1.00 98.62 99 ASN A O 1
ATOM 753 N N . LYS A 1 100 ? 2.798 8.075 8.409 1.00 98.69 100 LYS A N 1
ATOM 754 C CA . LYS A 1 100 ? 3.257 8.690 9.667 1.00 98.69 100 LYS A CA 1
ATOM 755 C C . LYS A 1 100 ? 2.159 8.714 10.723 1.00 98.69 100 LYS A C 1
ATOM 757 O O . LYS A 1 100 ? 0.979 8.831 10.402 1.00 98.69 100 LYS A O 1
ATOM 762 N N . SER A 1 101 ? 2.562 8.713 11.987 1.00 98.69 101 SER A N 1
ATOM 763 C CA . SER A 1 101 ? 1.716 8.971 13.155 1.00 98.69 101 SER A CA 1
ATOM 764 C C . SER A 1 101 ? 1.300 10.445 13.216 1.00 98.69 101 SER A C 1
ATOM 766 O O . SER A 1 101 ? 1.738 11.210 14.075 1.00 98.69 101 SER A O 1
ATOM 768 N N . SER A 1 102 ? 0.469 10.873 12.258 1.00 98.75 102 SER A N 1
ATOM 769 C CA . SER A 1 102 ? -0.024 12.243 12.132 1.00 98.75 102 SER A CA 1
ATOM 770 C C . SER A 1 102 ? -1.515 12.286 11.776 1.00 98.75 102 SER A C 1
ATOM 772 O O . SER A 1 102 ? -2.032 11.427 11.061 1.00 98.75 102 SER A O 1
ATOM 774 N N . TRP A 1 103 ? -2.217 13.337 12.214 1.00 98.81 103 TRP A N 1
ATOM 775 C CA . TRP A 1 103 ? -3.619 13.579 11.836 1.00 98.81 103 TRP A CA 1
ATOM 776 C C . TRP A 1 103 ? -3.815 13.688 10.321 1.00 98.81 103 TRP A C 1
ATOM 778 O O . TRP A 1 103 ? -4.850 13.283 9.794 1.00 98.81 103 TRP A O 1
ATOM 788 N N . LYS A 1 104 ? -2.809 14.217 9.615 1.00 98.75 104 LYS A N 1
ATOM 789 C CA . LYS A 1 104 ? -2.816 14.356 8.158 1.00 98.75 104 LYS A CA 1
ATOM 790 C C . LYS A 1 104 ? -2.833 12.981 7.487 1.00 98.75 104 LYS A C 1
ATOM 792 O O . LYS A 1 104 ? -3.633 12.757 6.585 1.00 98.75 104 LYS A O 1
ATOM 797 N N . ASP A 1 105 ? -1.997 12.057 7.942 1.00 98.81 105 ASP A N 1
ATOM 798 C CA . ASP A 1 105 ? -1.936 10.688 7.423 1.00 98.81 105 ASP A CA 1
ATOM 799 C C . ASP A 1 105 ? -3.212 9.899 7.755 1.00 98.81 105 ASP A C 1
ATOM 801 O O . ASP A 1 105 ? -3.739 9.188 6.896 1.00 98.81 105 ASP A O 1
ATOM 805 N N . MET A 1 106 ? -3.779 10.091 8.953 1.00 98.88 106 MET A N 1
ATOM 806 C CA . MET A 1 106 ? -5.092 9.536 9.294 1.00 98.88 106 MET A CA 1
ATOM 807 C C . MET A 1 106 ? -6.179 10.057 8.347 1.00 98.88 106 MET A C 1
ATOM 809 O O . MET A 1 106 ? -6.979 9.269 7.848 1.00 98.88 106 MET A O 1
ATOM 813 N N . TYR A 1 107 ? -6.192 11.356 8.040 1.00 98.81 107 TYR A N 1
ATOM 814 C CA . TYR A 1 107 ? -7.131 11.932 7.076 1.00 98.81 107 TYR A CA 1
ATOM 815 C C . TYR A 1 107 ? -6.952 11.334 5.672 1.00 98.81 107 TYR A C 1
ATOM 817 O O . TYR A 1 107 ? -7.924 10.859 5.085 1.00 98.81 107 TYR A O 1
ATOM 825 N N . TYR A 1 108 ? -5.721 11.282 5.149 1.00 98.81 108 TYR A N 1
ATOM 826 C CA . TYR A 1 108 ? -5.447 10.766 3.799 1.00 98.81 108 TYR A CA 1
ATOM 827 C C . TYR A 1 108 ? -5.621 9.250 3.653 1.00 98.81 108 TYR A C 1
ATOM 829 O O . TYR A 1 108 ? -5.789 8.762 2.533 1.00 98.81 108 TYR A O 1
ATOM 837 N N . SER A 1 109 ? -5.672 8.503 4.758 1.00 98.88 109 SER A N 1
ATOM 838 C CA . SER A 1 109 ? -6.034 7.083 4.721 1.00 98.88 109 SER A CA 1
ATOM 839 C C . SER A 1 109 ? -7.425 6.842 4.118 1.00 98.88 109 SER A C 1
ATOM 841 O O . SER A 1 109 ? -7.621 5.848 3.420 1.00 98.88 109 SER A O 1
ATOM 843 N N . ILE A 1 110 ? -8.381 7.756 4.340 1.00 98.88 110 ILE A N 1
ATOM 844 C CA . ILE A 1 110 ? -9.769 7.627 3.883 1.00 98.88 110 ILE A CA 1
ATOM 845 C C . ILE A 1 110 ? -9.834 7.638 2.349 1.00 98.88 110 ILE A C 1
ATOM 847 O O . ILE A 1 110 ? -10.259 6.629 1.782 1.00 98.88 110 ILE A O 1
ATOM 851 N N . PRO A 1 111 ? -9.390 8.699 1.638 1.00 98.62 111 PRO A N 1
ATOM 852 C CA . PRO A 1 111 ? -9.392 8.688 0.179 1.00 98.62 111 PRO A CA 1
ATOM 853 C C . PRO A 1 111 ? -8.494 7.585 -0.396 1.00 98.62 111 PRO A C 1
ATOM 855 O O . PRO A 1 111 ? -8.852 7.010 -1.419 1.00 98.62 111 PRO A O 1
ATOM 858 N N . GLY A 1 112 ? -7.385 7.221 0.264 1.00 98.75 112 GLY A N 1
ATOM 859 C CA . GLY A 1 112 ? -6.554 6.088 -0.159 1.00 98.75 112 GLY A CA 1
ATOM 860 C C . GLY A 1 112 ? -7.328 4.765 -0.185 1.00 98.75 112 GLY A C 1
ATOM 861 O O . GLY A 1 112 ? -7.361 4.077 -1.202 1.00 98.75 112 GLY A O 1
ATOM 862 N N . ILE A 1 113 ? -8.025 4.432 0.902 1.00 98.88 113 ILE A N 1
ATOM 863 C CA . ILE A 1 113 ? -8.850 3.217 1.007 1.00 98.88 113 ILE A CA 1
ATOM 864 C C . ILE A 1 113 ? -10.009 3.237 0.007 1.00 98.88 113 ILE A C 1
ATOM 866 O O . ILE A 1 113 ? -10.290 2.215 -0.624 1.00 98.88 113 ILE A O 1
ATOM 870 N N . LEU A 1 114 ? -10.670 4.385 -0.158 1.00 98.69 114 LEU A N 1
ATOM 871 C CA . LEU A 1 114 ? -11.762 4.537 -1.120 1.00 98.69 114 LEU A CA 1
ATOM 872 C C . LEU A 1 114 ? -11.268 4.333 -2.559 1.00 98.69 114 LEU A C 1
ATOM 874 O O . LEU A 1 114 ? -11.875 3.562 -3.297 1.00 98.69 114 LEU A O 1
ATOM 878 N N . ASN A 1 115 ? -10.131 4.924 -2.934 1.00 98.31 115 ASN A N 1
ATOM 879 C CA . ASN A 1 115 ? -9.530 4.741 -4.256 1.00 98.31 115 ASN A CA 1
ATOM 880 C C . ASN A 1 115 ? -9.191 3.272 -4.530 1.00 98.31 115 ASN A C 1
ATOM 882 O O . ASN A 1 115 ? -9.536 2.750 -5.584 1.00 98.31 115 ASN A O 1
ATOM 886 N N . LEU A 1 116 ? -8.587 2.567 -3.571 1.00 98.56 116 LEU A N 1
ATOM 887 C CA . LEU A 1 116 ? -8.247 1.151 -3.746 1.00 98.56 116 LEU A CA 1
ATOM 888 C C . LEU A 1 116 ? -9.490 0.255 -3.862 1.00 98.56 116 LEU A C 1
ATOM 890 O O . LEU A 1 116 ? -9.459 -0.734 -4.592 1.00 98.56 116 LEU A O 1
ATOM 894 N N . ASN A 1 117 ? -10.609 0.628 -3.231 1.00 98.50 117 ASN A N 1
ATOM 895 C CA . ASN A 1 117 ? -11.893 -0.037 -3.468 1.00 98.50 117 ASN A CA 1
ATOM 896 C C . ASN A 1 117 ? -12.393 0.187 -4.904 1.00 98.50 117 ASN A C 1
ATOM 898 O O . ASN A 1 117 ? -12.847 -0.768 -5.532 1.00 98.50 117 ASN A O 1
ATOM 902 N N . LEU A 1 118 ? -12.251 1.400 -5.451 1.00 97.25 118 LEU A N 1
ATOM 903 C CA . LEU A 1 118 ? -12.563 1.689 -6.860 1.00 97.25 118 LEU A CA 1
ATOM 904 C C . LEU A 1 118 ? -11.628 0.955 -7.832 1.00 97.25 118 LEU A C 1
ATOM 906 O O . LEU A 1 118 ? -12.049 0.566 -8.917 1.00 97.25 118 LEU A O 1
ATOM 910 N N . PHE A 1 119 ? -10.379 0.709 -7.435 1.00 97.94 119 PHE A N 1
ATOM 911 C CA . PHE A 1 119 ? -9.409 -0.076 -8.208 1.00 97.94 119 PHE A CA 1
ATOM 912 C C . PHE A 1 119 ? -9.609 -1.597 -8.079 1.00 97.94 119 PHE A C 1
ATOM 914 O O . PHE A 1 119 ? -8.804 -2.372 -8.599 1.00 97.94 119 PHE A O 1
ATOM 921 N N . GLY A 1 120 ? -10.661 -2.046 -7.386 1.00 98.12 120 GLY A N 1
ATOM 922 C CA . GLY A 1 120 ? -10.973 -3.466 -7.223 1.00 98.12 120 GLY A CA 1
ATOM 923 C C . GLY A 1 120 ? -10.074 -4.197 -6.222 1.00 98.12 120 GLY A C 1
ATOM 924 O O . GLY A 1 120 ? -9.943 -5.417 -6.301 1.00 98.12 120 GLY A O 1
ATOM 925 N N . ILE A 1 121 ? -9.463 -3.481 -5.271 1.00 98.75 121 ILE A N 1
ATOM 926 C CA . ILE A 1 121 ? -8.660 -4.031 -4.166 1.00 98.75 121 ILE A CA 1
ATOM 927 C C . ILE A 1 121 ? -9.360 -3.703 -2.832 1.00 98.75 121 ILE A C 1
ATOM 929 O O . ILE A 1 121 ? -8.904 -2.851 -2.069 1.00 98.75 121 ILE A O 1
ATOM 933 N N . PRO A 1 122 ? -10.507 -4.346 -2.530 1.00 98.50 122 PRO A N 1
ATOM 934 C CA . PRO A 1 122 ? -11.342 -3.959 -1.396 1.00 98.50 122 PRO A CA 1
ATOM 935 C C . PRO A 1 122 ? -10.750 -4.345 -0.039 1.00 98.50 122 PRO A C 1
ATOM 937 O O . PRO A 1 122 ? -11.087 -3.723 0.964 1.00 98.50 122 PRO A O 1
ATOM 940 N N . LEU A 1 123 ? -9.875 -5.358 0.027 1.00 98.81 123 LEU A N 1
ATOM 941 C CA . LEU A 1 123 ? -9.165 -5.725 1.254 1.00 98.81 123 LEU A CA 1
ATOM 942 C C . LEU A 1 123 ? -7.976 -4.776 1.446 1.00 98.81 123 LEU A C 1
ATOM 944 O O . LEU A 1 123 ? -6.838 -5.117 1.129 1.00 98.81 123 LEU A O 1
ATOM 948 N N . VAL A 1 124 ? -8.268 -3.567 1.921 1.00 98.94 124 VAL A N 1
ATOM 949 C CA . VAL A 1 124 ? -7.288 -2.489 2.078 1.00 98.94 124 VAL A CA 1
ATOM 950 C C . VAL A 1 124 ? -7.440 -1.748 3.405 1.00 98.94 124 VAL A C 1
ATOM 952 O O . VAL A 1 124 ? -8.533 -1.683 3.972 1.00 98.94 124 VAL A O 1
ATOM 955 N N . GLY A 1 125 ? -6.326 -1.225 3.914 1.00 98.88 125 GLY A N 1
ATOM 956 C CA . GLY A 1 125 ? -6.247 -0.431 5.137 1.00 98.88 125 GLY A CA 1
ATOM 957 C C . GLY A 1 125 ? -4.959 0.385 5.217 1.00 98.88 125 GLY A C 1
ATOM 958 O O . GLY A 1 125 ? -4.059 0.223 4.396 1.00 98.88 125 GLY A O 1
ATOM 959 N N . ALA A 1 126 ? -4.868 1.251 6.219 1.00 98.88 126 ALA A N 1
ATOM 960 C CA . ALA A 1 126 ? -3.623 1.907 6.618 1.00 98.88 126 ALA A CA 1
ATOM 961 C C . ALA A 1 126 ? -3.119 1.313 7.936 1.00 98.88 126 ALA A C 1
ATOM 963 O O . ALA A 1 126 ? -3.900 0.696 8.667 1.00 98.88 126 ALA A O 1
ATOM 964 N N . ASP A 1 127 ? -1.851 1.550 8.265 1.00 98.88 127 ASP A N 1
ATOM 965 C CA . ASP A 1 127 ? -1.330 1.208 9.584 1.00 98.88 127 ASP A CA 1
ATOM 966 C C . ASP A 1 127 ? -1.936 2.149 10.627 1.00 98.88 127 ASP A C 1
ATOM 968 O O . ASP A 1 127 ? -1.696 3.360 10.640 1.00 98.88 127 ASP A O 1
ATOM 972 N N . ILE A 1 128 ? -2.819 1.580 11.450 1.00 98.94 128 ILE A N 1
ATOM 973 C CA . ILE A 1 128 ? -3.595 2.301 12.457 1.00 98.94 128 ILE A CA 1
ATOM 974 C C . ILE A 1 128 ? -2.649 2.836 13.532 1.00 98.94 128 ILE A C 1
ATOM 976 O O . ILE A 1 128 ? -1.781 2.107 14.005 1.00 98.94 128 ILE A O 1
ATOM 980 N N . CYS A 1 129 ? -2.877 4.088 13.934 1.00 98.81 129 CYS A N 1
ATOM 981 C CA . CYS A 1 129 ? -2.007 4.917 14.777 1.00 98.81 129 CYS A CA 1
ATOM 982 C C . CYS A 1 129 ? -0.745 5.457 14.077 1.00 98.81 129 CYS A C 1
ATOM 984 O O . CYS A 1 129 ? -0.177 6.425 14.570 1.00 98.81 129 CYS A O 1
ATOM 986 N N . GLY A 1 130 ? -0.413 4.951 12.883 1.00 98.75 130 GLY A N 1
ATOM 987 C CA . GLY A 1 130 ? 0.741 5.354 12.080 1.00 98.75 130 GLY A CA 1
ATOM 988 C C . GLY A 1 130 ? 1.918 4.389 12.219 1.00 98.75 130 GLY A C 1
ATOM 989 O O . GLY A 1 130 ? 2.141 3.812 13.282 1.00 98.75 130 GLY A O 1
ATOM 990 N N . PHE A 1 131 ? 2.663 4.194 11.129 1.00 98.75 131 PHE A N 1
ATOM 991 C CA . PHE A 1 131 ? 3.841 3.328 11.102 1.00 98.75 131 PHE A CA 1
ATOM 992 C C . PHE A 1 131 ? 5.111 4.068 11.542 1.00 98.75 131 PHE A C 1
ATOM 994 O O . PHE A 1 131 ? 5.844 3.584 12.399 1.00 98.75 131 PHE A O 1
ATOM 1001 N N . LEU A 1 132 ? 5.378 5.248 10.975 1.00 98.38 132 LEU A N 1
ATOM 1002 C CA . LEU A 1 132 ? 6.543 6.081 11.290 1.00 98.38 132 LEU A CA 1
ATOM 1003 C C . LEU A 1 132 ? 6.227 7.080 12.408 1.00 98.38 132 LEU A C 1
ATOM 1005 O O . LEU A 1 132 ? 5.172 7.708 12.387 1.00 98.38 132 LEU A O 1
ATOM 1009 N N . GLN A 1 133 ? 7.217 7.368 13.261 1.00 98.00 133 GLN A N 1
ATOM 1010 C CA . GLN A 1 133 ? 7.135 8.330 14.372 1.00 98.00 133 GLN A CA 1
ATOM 1011 C C . GLN A 1 133 ? 6.216 7.880 15.521 1.00 98.00 133 GLN A C 1
ATOM 1013 O O . GLN A 1 133 ? 5.323 7.053 15.364 1.00 98.00 133 GLN A O 1
ATOM 1018 N N . ASN A 1 134 ? 6.416 8.468 16.704 1.00 98.56 134 ASN A N 1
ATOM 1019 C CA . ASN A 1 134 ? 5.596 8.171 17.878 1.00 98.56 134 ASN A CA 1
ATOM 1020 C C . ASN A 1 134 ? 4.191 8.769 17.738 1.00 98.56 134 ASN A C 1
ATOM 1022 O O . ASN A 1 134 ? 4.054 9.985 17.589 1.00 98.56 134 ASN A O 1
ATOM 1026 N N . THR A 1 135 ? 3.156 7.939 17.871 1.00 98.62 135 THR A N 1
ATOM 1027 C CA . THR A 1 135 ? 1.778 8.420 18.035 1.00 98.62 135 THR A CA 1
ATOM 1028 C C . THR A 1 135 ? 1.558 9.058 19.410 1.00 98.62 135 THR A C 1
ATOM 1030 O O . THR A 1 135 ? 2.292 8.809 20.370 1.00 98.62 135 THR A O 1
ATOM 1033 N N . THR A 1 136 ? 0.502 9.862 19.520 1.00 98.69 136 THR A N 1
ATOM 1034 C CA . THR A 1 136 ? -0.081 10.279 20.800 1.00 98.69 136 THR A CA 1
ATOM 1035 C C . THR A 1 136 ? -1.274 9.393 21.151 1.00 98.69 136 THR A C 1
ATOM 1037 O O . THR A 1 136 ? -1.846 8.734 20.277 1.00 98.69 136 THR A O 1
ATOM 1040 N N . GLU A 1 137 ? -1.668 9.390 22.424 1.00 98.75 137 GLU A N 1
ATOM 1041 C CA . GLU A 1 137 ? -2.844 8.647 22.886 1.00 98.75 137 GLU A CA 1
ATOM 1042 C C . GLU A 1 137 ? -4.121 9.106 22.170 1.00 98.75 137 GLU A C 1
ATOM 1044 O O . GLU A 1 137 ? -4.882 8.277 21.677 1.00 98.75 137 GLU A O 1
ATOM 1049 N N . GLU A 1 138 ? -4.324 10.420 22.039 1.00 98.81 138 GLU A N 1
ATOM 1050 C CA . GLU A 1 138 ? -5.497 10.977 21.360 1.00 98.81 138 GLU A CA 1
ATOM 1051 C C . GLU A 1 138 ? -5.547 10.571 19.882 1.00 98.81 138 GLU A C 1
ATOM 1053 O O . GLU A 1 138 ? -6.585 10.107 19.403 1.00 98.81 138 GLU A O 1
ATOM 1058 N N . LEU A 1 139 ? -4.424 10.698 19.163 1.00 98.88 139 LEU A N 1
ATOM 1059 C CA . LEU A 1 139 ? -4.356 10.299 17.761 1.00 98.88 139 LEU A CA 1
ATOM 1060 C C . LEU A 1 139 ? -4.631 8.801 17.617 1.00 98.88 139 LEU A C 1
ATOM 1062 O O . LEU A 1 139 ? -5.442 8.412 16.779 1.00 98.88 139 LEU A O 1
ATOM 1066 N N . CYS A 1 140 ? -4.005 7.961 18.445 1.00 98.81 140 CYS A N 1
ATOM 1067 C CA . CYS A 1 140 ? -4.185 6.517 18.355 1.00 98.81 140 CYS A CA 1
ATOM 1068 C C . CYS A 1 140 ? -5.619 6.106 18.713 1.00 98.81 140 CYS A C 1
ATOM 1070 O O . CYS A 1 140 ? -6.202 5.275 18.022 1.00 98.81 140 CYS A O 1
ATOM 1072 N N . LEU A 1 141 ? -6.248 6.744 19.706 1.00 98.88 141 LEU A N 1
ATOM 1073 C CA . LEU A 1 141 ? -7.668 6.557 20.006 1.00 98.88 141 LEU A CA 1
ATOM 1074 C C . LEU A 1 141 ? -8.548 6.863 18.784 1.00 98.88 141 LEU A C 1
ATOM 1076 O O . LEU A 1 141 ? -9.374 6.031 18.400 1.00 98.88 141 LEU A O 1
ATOM 1080 N N . ARG A 1 142 ? -8.374 8.032 18.151 1.00 98.94 142 ARG A N 1
ATOM 1081 C CA . ARG A 1 142 ? -9.165 8.407 16.964 1.00 98.94 142 ARG A CA 1
ATOM 1082 C C . ARG A 1 142 ? -8.900 7.491 15.782 1.00 98.94 142 ARG A C 1
ATOM 1084 O O . ARG A 1 142 ? -9.840 7.085 15.098 1.00 98.94 142 ARG A O 1
ATOM 1091 N N . TRP A 1 143 ? -7.647 7.110 15.572 1.00 98.88 143 TRP A N 1
ATOM 1092 C CA . TRP A 1 143 ? -7.292 6.226 14.476 1.00 98.88 143 TRP A CA 1
ATOM 1093 C C . TRP A 1 143 ? -7.810 4.808 14.703 1.00 98.88 143 TRP A C 1
ATOM 1095 O O . TRP A 1 143 ? -8.253 4.177 13.755 1.00 98.88 143 TRP A O 1
ATOM 1105 N N . GLN A 1 144 ? -7.851 4.306 15.936 1.00 98.81 144 GLN A N 1
ATOM 1106 C CA . GLN A 1 144 ? -8.468 3.011 16.244 1.00 98.81 144 GLN A CA 1
ATOM 1107 C C . GLN A 1 144 ? -9.986 3.034 16.028 1.00 98.81 144 GLN A C 1
ATOM 1109 O O . GLN A 1 144 ? -10.542 2.074 15.495 1.00 98.81 144 GLN A O 1
ATOM 1114 N N . GLN A 1 145 ? -10.656 4.140 16.372 1.00 98.88 145 GLN A N 1
ATOM 1115 C CA . GLN A 1 145 ? -12.082 4.333 16.080 1.00 98.88 145 GLN A CA 1
ATOM 1116 C C . GLN A 1 145 ? -12.358 4.283 14.572 1.00 98.88 145 GLN A C 1
ATOM 1118 O O . GLN A 1 145 ? -13.242 3.550 14.141 1.00 98.88 145 GLN A O 1
ATOM 1123 N N . LEU A 1 146 ? -11.578 5.013 13.768 1.00 98.88 146 LEU A N 1
ATOM 1124 C CA . LEU A 1 146 ? -11.680 4.999 12.305 1.00 98.88 146 LEU A CA 1
ATOM 1125 C C . LEU A 1 146 ? -11.284 3.635 11.712 1.00 98.88 146 LEU A C 1
ATOM 1127 O O . LEU A 1 146 ? -11.999 3.057 10.896 1.00 98.88 146 LEU A O 1
ATOM 1131 N N . GLY A 1 147 ? -10.141 3.111 12.139 1.00 98.81 147 GLY A N 1
ATOM 1132 C CA . GLY A 1 147 ? -9.499 1.915 11.610 1.00 98.81 147 GLY A CA 1
ATOM 1133 C C . GLY A 1 147 ? -10.253 0.624 11.907 1.00 98.81 147 GLY A C 1
ATOM 1134 O O . GLY A 1 147 ? -10.109 -0.352 11.167 1.00 98.81 147 GLY A O 1
ATOM 1135 N N . ALA A 1 148 ? -11.129 0.619 12.916 1.00 98.81 148 ALA A N 1
ATOM 1136 C CA . ALA A 1 148 ? -12.105 -0.448 13.125 1.00 98.81 148 ALA A CA 1
ATOM 1137 C C . ALA A 1 148 ? -13.049 -0.629 11.917 1.00 98.81 148 ALA A C 1
ATOM 1139 O O . ALA A 1 148 ? -13.560 -1.730 11.703 1.00 98.81 148 ALA A O 1
ATOM 1140 N N . PHE A 1 149 ? -13.232 0.399 11.083 1.00 98.88 149 PHE A N 1
ATOM 1141 C CA . PHE A 1 149 ? -14.067 0.357 9.878 1.00 98.88 149 PHE A CA 1
ATOM 1142 C C . PHE A 1 149 ? -13.274 0.204 8.573 1.00 98.88 149 PHE A C 1
ATOM 1144 O O . PHE A 1 149 ? -13.874 0.116 7.503 1.00 98.88 149 PHE A O 1
ATOM 1151 N N . TYR A 1 150 ? -11.941 0.100 8.624 1.00 98.88 150 TYR A N 1
ATOM 1152 C CA . TYR A 1 150 ? -11.169 -0.289 7.443 1.00 98.88 150 TYR A CA 1
ATOM 1153 C C . TYR A 1 150 ? -11.479 -1.738 7.051 1.00 98.88 150 TYR A C 1
ATOM 1155 O O . TYR A 1 150 ? -11.541 -2.603 7.932 1.00 98.88 150 TYR A O 1
ATOM 1163 N N . PRO A 1 151 ? -11.629 -2.063 5.755 1.00 98.81 151 PRO A N 1
ATOM 1164 C CA . PRO A 1 151 ? -11.806 -3.449 5.330 1.00 98.81 151 PRO A CA 1
ATOM 1165 C C . PRO A 1 151 ? -10.682 -4.367 5.843 1.00 98.81 151 PRO A C 1
ATOM 1167 O O . PRO A 1 151 ? -10.965 -5.399 6.456 1.00 98.81 151 PRO A O 1
ATOM 1170 N N . PHE A 1 152 ? -9.422 -3.938 5.706 1.00 98.88 152 PHE A N 1
ATOM 1171 C CA . PHE A 1 152 ? -8.260 -4.525 6.377 1.00 98.88 152 PHE A CA 1
ATOM 1172 C C . PHE A 1 152 ? -7.861 -3.653 7.577 1.00 98.88 152 PHE A C 1
ATOM 1174 O O . PHE A 1 152 ? -7.470 -2.503 7.414 1.00 98.88 152 PHE A O 1
ATOM 1181 N N . SER A 1 153 ? -7.982 -4.184 8.793 1.00 98.88 153 SER A N 1
ATOM 1182 C CA . SER A 1 153 ? -7.756 -3.435 10.037 1.00 98.88 153 SER A CA 1
ATOM 1183 C C . SER A 1 153 ? -6.531 -3.989 10.763 1.00 98.88 153 SER A C 1
ATOM 1185 O O . SER A 1 153 ? -6.569 -5.116 11.262 1.00 98.88 153 SER A O 1
ATOM 1187 N N . ARG A 1 154 ? -5.435 -3.219 10.779 1.00 98.88 154 ARG A N 1
ATOM 1188 C CA . ARG A 1 154 ? -4.145 -3.589 11.379 1.00 98.88 154 ARG A CA 1
ATOM 1189 C C . ARG A 1 154 ? -3.524 -2.383 12.083 1.00 98.88 154 ARG A C 1
ATOM 1191 O O . ARG A 1 154 ? -3.374 -1.329 11.477 1.00 98.88 154 ARG A O 1
ATOM 1198 N N . ASN A 1 155 ? -3.113 -2.559 13.336 1.00 98.81 155 ASN A N 1
ATOM 1199 C CA . ASN A 1 155 ? -2.156 -1.670 13.995 1.00 98.81 155 ASN A CA 1
ATOM 1200 C C . ASN A 1 155 ? -0.750 -2.241 13.758 1.00 98.81 155 ASN A C 1
ATOM 1202 O O . ASN A 1 155 ? -0.518 -3.429 13.993 1.00 98.81 155 ASN A O 1
ATOM 1206 N N . HIS A 1 156 ? 0.147 -1.421 13.220 1.00 98.81 156 HIS A N 1
ATOM 1207 C CA . HIS A 1 156 ? 1.518 -1.793 12.887 1.00 98.81 156 HIS A CA 1
ATOM 1208 C C . HIS A 1 156 ? 2.426 -0.592 13.135 1.00 98.81 156 HIS A C 1
ATOM 1210 O O . HIS A 1 156 ? 1.995 0.539 12.946 1.00 98.81 156 HIS A O 1
ATOM 1216 N N . ASN A 1 157 ? 3.651 -0.837 13.592 1.00 98.50 157 ASN A N 1
ATOM 1217 C CA . ASN A 1 157 ? 4.552 0.191 14.099 1.00 98.50 157 ASN A CA 1
ATOM 1218 C C . ASN A 1 157 ? 5.983 -0.085 13.635 1.00 98.50 157 ASN A C 1
ATOM 1220 O O . ASN A 1 157 ? 6.372 -1.252 13.525 1.00 98.50 157 ASN A O 1
ATOM 1224 N N . ASP A 1 158 ? 6.766 0.968 13.416 1.00 98.00 158 ASP A N 1
ATOM 1225 C CA . ASP A 1 158 ? 8.193 0.844 13.138 1.00 98.00 158 ASP A CA 1
ATOM 1226 C C . ASP A 1 158 ? 8.996 0.571 14.424 1.00 98.00 158 ASP A C 1
ATOM 1228 O O . ASP A 1 158 ? 8.643 0.989 15.530 1.00 98.00 158 ASP A O 1
ATOM 1232 N N . ARG A 1 159 ? 10.123 -0.127 14.271 1.00 95.50 159 ARG A N 1
ATOM 1233 C CA . ARG A 1 159 ? 10.973 -0.625 15.363 1.00 95.50 159 ARG A CA 1
ATOM 1234 C C . ARG A 1 159 ? 11.451 0.436 16.373 1.00 95.50 159 ARG A C 1
ATOM 1236 O O . ARG A 1 159 ? 11.539 0.082 17.548 1.00 95.50 159 ARG A O 1
ATOM 1243 N N . PRO A 1 160 ? 11.832 1.672 15.988 1.00 96.44 160 PRO A N 1
ATOM 1244 C CA . PRO A 1 160 ? 12.368 2.647 16.937 1.00 96.44 160 PRO A CA 1
ATOM 1245 C C . PRO A 1 160 ? 11.281 3.408 17.710 1.00 96.44 160 PRO A C 1
ATOM 1247 O O . PRO A 1 160 ? 11.610 4.166 18.626 1.00 96.44 160 PRO A O 1
ATOM 1250 N N . ASN A 1 161 ? 10.007 3.254 17.345 1.00 97.38 161 ASN A N 1
ATOM 1251 C CA . ASN A 1 161 ? 8.917 3.991 17.966 1.00 97.38 161 ASN A CA 1
ATOM 1252 C C . ASN A 1 161 ? 8.510 3.377 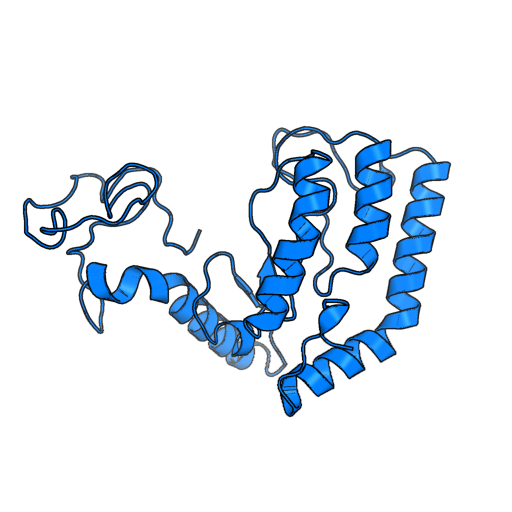19.313 1.00 97.38 161 ASN A C 1
ATOM 1254 O O . ASN A 1 161 ? 8.738 2.203 19.604 1.00 97.38 161 ASN A O 1
ATOM 1258 N N . ARG A 1 162 ? 7.840 4.182 20.138 1.00 97.75 162 ARG A N 1
ATOM 1259 C CA . ARG A 1 162 ? 7.154 3.724 21.349 1.00 97.75 162 ARG A CA 1
ATOM 1260 C C . ARG A 1 162 ? 6.026 2.760 20.984 1.00 97.75 162 ARG A C 1
ATOM 1262 O O . ARG A 1 162 ? 5.389 2.916 19.945 1.00 97.75 162 ARG A O 1
ATOM 1269 N N . SER A 1 163 ? 5.758 1.815 21.881 1.00 98.38 163 SER A N 1
ATOM 1270 C CA . SER A 1 163 ? 4.605 0.915 21.822 1.00 98.38 163 SER A CA 1
ATOM 1271 C C . SER A 1 163 ? 3.289 1.667 21.606 1.00 98.38 163 SER A C 1
ATOM 1273 O O . SER A 1 163 ? 3.093 2.757 22.148 1.00 98.38 163 SER A O 1
ATOM 1275 N N . GLN A 1 164 ? 2.394 1.073 20.817 1.00 98.62 164 GLN A N 1
ATOM 1276 C CA . GLN A 1 164 ? 1.102 1.667 20.447 1.00 98.62 164 GLN A CA 1
ATOM 1277 C C . GLN A 1 164 ? -0.046 0.650 20.374 1.00 98.62 164 GLN A C 1
ATOM 1279 O O . GLN A 1 164 ? -1.125 0.941 19.847 1.00 98.62 164 GLN A O 1
ATOM 1284 N N . GLU A 1 165 ? 0.174 -0.555 20.900 1.00 98.38 165 GLU A N 1
ATOM 1285 C CA . GLU A 1 165 ? -0.850 -1.579 21.060 1.00 98.38 165 GLU A CA 1
ATOM 1286 C C . GLU A 1 165 ? -1.978 -1.038 21.950 1.00 98.38 165 GLU A C 1
ATOM 1288 O O . GLU A 1 165 ? -1.699 -0.327 22.913 1.00 98.38 165 GLU A O 1
ATOM 1293 N N . PRO A 1 166 ? -3.257 -1.391 21.716 1.00 97.94 166 PRO A N 1
ATOM 1294 C CA . PRO A 1 166 ? -4.372 -0.848 22.496 1.00 97.94 166 PRO A CA 1
ATOM 1295 C C . PRO A 1 166 ? -4.177 -0.879 24.018 1.00 97.94 166 PRO A C 1
ATOM 1297 O O . PRO A 1 166 ? -4.620 0.034 24.703 1.00 97.94 166 PRO A O 1
ATOM 1300 N N . ILE A 1 167 ? -3.502 -1.910 24.533 1.00 97.75 167 ILE A N 1
ATOM 1301 C CA . ILE A 1 167 ? -3.292 -2.161 25.963 1.00 97.75 167 ILE A CA 1
ATOM 1302 C C . ILE A 1 167 ? -2.311 -1.201 26.653 1.00 97.75 167 ILE A C 1
ATOM 1304 O O . ILE A 1 167 ? -2.258 -1.207 27.879 1.00 97.75 167 ILE A O 1
ATOM 1308 N N . VAL A 1 168 ? -1.533 -0.400 25.913 1.00 98.19 168 VAL A N 1
ATOM 1309 C CA . VAL A 1 168 ? -0.528 0.500 26.519 1.00 98.19 168 VAL A CA 1
ATOM 1310 C C . VAL A 1 168 ? -1.096 1.856 26.939 1.00 98.19 168 VAL A C 1
ATOM 1312 O O . VAL A 1 168 ? -0.429 2.613 27.638 1.00 98.19 168 VAL A O 1
ATOM 1315 N N . TRP A 1 169 ? -2.320 2.170 26.511 1.00 98.25 169 TRP A N 1
ATOM 1316 C CA . TRP A 1 169 ? -2.981 3.452 26.764 1.00 98.25 169 TRP A CA 1
ATOM 1317 C C . TRP A 1 169 ? -3.756 3.464 28.085 1.00 98.25 169 TRP A C 1
ATOM 1319 O O . TRP A 1 169 ? -3.886 2.430 28.746 1.00 98.25 169 TRP A O 1
ATOM 1329 N N . SER A 1 170 ? -4.309 4.620 28.468 1.00 98.56 170 SER A N 1
ATOM 1330 C CA . SER A 1 170 ? -5.139 4.729 29.673 1.00 98.56 170 SER A CA 1
ATOM 1331 C C . SER A 1 170 ? -6.355 3.794 29.628 1.00 98.56 170 SER A C 1
ATOM 1333 O O . SER A 1 170 ? -6.817 3.380 28.560 1.00 98.56 170 SER A O 1
ATOM 1335 N N . ALA A 1 171 ? -6.914 3.473 30.798 1.00 98.50 171 ALA A N 1
ATOM 1336 C CA . ALA A 1 171 ? -8.083 2.599 30.904 1.00 98.50 171 ALA A CA 1
ATOM 1337 C C . ALA A 1 171 ? -9.294 3.116 30.100 1.00 98.50 171 ALA A C 1
ATOM 1339 O O . ALA A 1 171 ? -10.020 2.320 29.496 1.00 98.50 171 ALA A O 1
ATOM 1340 N N . ASP A 1 172 ? -9.481 4.437 30.036 1.00 98.44 172 ASP A N 1
ATOM 1341 C CA . ASP A 1 172 ? -10.562 5.062 29.272 1.00 98.44 172 ASP A CA 1
ATOM 1342 C C . ASP A 1 172 ? -10.348 4.910 27.762 1.00 98.44 172 ASP A C 1
ATOM 1344 O O . ASP A 1 172 ? -11.262 4.489 27.042 1.00 98.44 172 ASP A O 1
ATOM 1348 N N . THR A 1 173 ? -9.123 5.139 27.280 1.00 98.56 173 THR A N 1
ATOM 1349 C CA . THR A 1 173 ? -8.757 4.900 25.877 1.00 98.56 173 THR A CA 1
ATOM 1350 C C . THR A 1 173 ? -8.899 3.426 25.509 1.00 98.56 173 THR A C 1
ATOM 1352 O O . THR A 1 173 ? -9.508 3.099 24.488 1.00 98.56 173 THR A O 1
ATOM 1355 N N . GLN A 1 174 ? -8.435 2.512 26.365 1.00 98.69 174 GLN A N 1
ATOM 1356 C CA . GLN A 1 174 ? -8.619 1.071 26.178 1.00 98.69 174 GLN A CA 1
ATOM 1357 C C . GLN A 1 174 ? -10.098 0.692 26.050 1.00 98.69 174 GLN A C 1
ATOM 1359 O O . GLN A 1 174 ? -10.467 -0.092 25.172 1.00 98.69 174 GLN A O 1
ATOM 1364 N N . LYS A 1 175 ? -10.962 1.248 26.909 1.00 98.62 175 LYS A N 1
ATOM 1365 C CA . LYS A 1 175 ? -12.411 1.012 26.874 1.00 98.62 175 LYS A CA 1
ATOM 1366 C C . LYS A 1 175 ? -13.024 1.505 25.563 1.00 98.62 175 LYS A C 1
ATOM 1368 O O . LYS A 1 175 ? -13.827 0.787 24.962 1.00 98.62 175 LYS A O 1
ATOM 1373 N N . ALA A 1 176 ? -12.628 2.685 25.095 1.00 98.69 176 ALA A N 1
ATOM 1374 C CA . ALA A 1 176 ? -13.117 3.249 23.842 1.00 98.69 176 ALA A CA 1
ATOM 1375 C C . ALA A 1 176 ? -12.643 2.452 22.611 1.00 98.69 176 ALA A C 1
ATOM 1377 O O . ALA A 1 176 ? -13.462 2.125 21.749 1.00 98.69 176 ALA A O 1
ATOM 1378 N N . ILE A 1 177 ? -11.364 2.059 22.557 1.00 98.69 177 ILE A N 1
ATOM 1379 C CA . ILE A 1 177 ? -10.824 1.198 21.489 1.00 98.69 177 ILE A CA 1
ATOM 1380 C C . ILE A 1 177 ? -11.540 -0.158 21.485 1.00 98.69 177 ILE A C 1
ATOM 1382 O O . ILE A 1 177 ? -11.974 -0.630 20.434 1.00 98.69 177 ILE A O 1
ATOM 1386 N N . ARG A 1 178 ? -11.732 -0.770 22.663 1.00 98.69 178 ARG A N 1
ATOM 1387 C CA . ARG A 1 178 ? -12.474 -2.031 22.804 1.00 98.69 178 ARG A CA 1
ATOM 1388 C C . ARG A 1 178 ? -13.896 -1.907 22.261 1.00 98.69 178 ARG A C 1
ATOM 1390 O O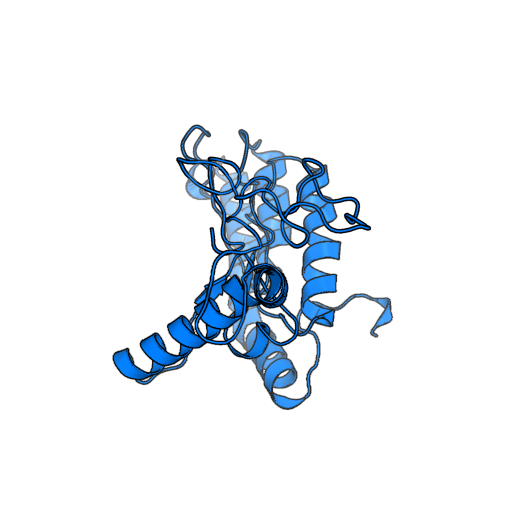 . ARG A 1 178 ? -14.341 -2.811 21.565 1.00 98.69 178 ARG A O 1
ATOM 1397 N N . SER A 1 179 ? -14.592 -0.804 22.535 1.00 98.75 179 SER A N 1
ATOM 1398 C CA . SER A 1 179 ? -15.944 -0.558 22.013 1.00 98.75 179 SER A CA 1
ATOM 1399 C C . SER A 1 179 ? -15.981 -0.511 20.477 1.00 98.75 179 SER A C 1
ATOM 1401 O O . SER A 1 179 ? -16.812 -1.176 19.851 1.00 98.75 179 SER A O 1
ATOM 1403 N N . ALA A 1 180 ? -15.035 0.201 19.852 1.00 98.69 180 ALA A N 1
ATOM 1404 C CA . ALA A 1 180 ? -14.920 0.263 18.392 1.00 98.69 180 ALA A CA 1
ATOM 1405 C C . ALA A 1 180 ? -14.630 -1.119 17.780 1.00 98.69 180 ALA A C 1
ATOM 1407 O O . ALA A 1 180 ? -15.276 -1.525 16.812 1.00 98.69 180 ALA A O 1
ATOM 1408 N N . LEU A 1 181 ? -13.716 -1.884 18.385 1.00 98.81 181 LEU A N 1
ATOM 1409 C CA . LEU A 1 181 ? -13.412 -3.246 17.947 1.00 98.81 181 LEU A CA 1
ATOM 1410 C C . LEU A 1 181 ? -14.615 -4.180 18.118 1.00 98.81 181 LEU A C 1
ATOM 1412 O O . LEU A 1 181 ? -14.958 -4.887 17.180 1.00 98.81 181 LEU A O 1
ATOM 1416 N N . LEU A 1 182 ? -15.309 -4.164 19.256 1.00 98.81 182 LEU A N 1
ATOM 1417 C CA . LEU A 1 182 ? -16.504 -4.994 19.454 1.00 98.81 182 LEU A CA 1
ATOM 1418 C C . LEU A 1 182 ? -17.610 -4.660 18.443 1.00 98.81 182 LEU A C 1
ATOM 1420 O O . LEU A 1 182 ? -18.265 -5.570 17.940 1.00 98.81 182 LEU A O 1
ATOM 1424 N N . THR A 1 183 ? -17.755 -3.383 18.076 1.00 98.88 183 THR A N 1
ATOM 1425 C CA . THR A 1 183 ? -18.659 -2.951 16.996 1.00 98.88 183 THR A CA 1
ATOM 1426 C C . THR A 1 183 ? -18.233 -3.520 15.642 1.00 98.88 183 THR A C 1
ATOM 1428 O O . THR A 1 183 ? -19.058 -4.040 14.895 1.00 98.88 183 THR A O 1
ATOM 1431 N N . ARG A 1 184 ? -16.935 -3.498 15.315 1.00 98.81 184 ARG A N 1
ATOM 1432 C CA . ARG A 1 184 ? -16.429 -4.174 14.110 1.00 98.81 184 ARG A CA 1
ATOM 1433 C C . ARG A 1 184 ? -16.767 -5.665 14.127 1.00 98.81 184 ARG A C 1
ATOM 1435 O O . ARG A 1 184 ? -17.239 -6.189 13.122 1.00 98.81 184 ARG A O 1
ATOM 1442 N N . TYR A 1 185 ? -16.514 -6.343 15.247 1.00 98.81 185 TYR A N 1
ATOM 1443 C CA . TYR A 1 185 ? -16.737 -7.783 15.382 1.00 98.81 185 TYR A CA 1
ATOM 1444 C C . TYR A 1 185 ? -18.219 -8.156 15.248 1.00 98.81 185 TYR A C 1
ATOM 1446 O O . TYR A 1 185 ? -18.526 -9.149 14.589 1.00 98.81 185 TYR A O 1
ATOM 1454 N N . SER A 1 186 ? -19.140 -7.343 15.779 1.00 98.81 186 SER A N 1
ATOM 1455 C CA . SER A 1 186 ? -20.582 -7.559 15.592 1.00 98.81 186 SER A CA 1
ATOM 1456 C C . SER A 1 186 ? -21.036 -7.348 14.141 1.00 98.81 186 SER A C 1
ATOM 1458 O O . SER A 1 186 ? -21.979 -7.998 13.693 1.00 98.81 186 SER A O 1
ATOM 1460 N N . LEU A 1 187 ? -20.333 -6.504 13.378 1.00 98.81 187 LEU A N 1
ATOM 1461 C CA . LEU A 1 187 ? -20.601 -6.232 11.963 1.00 98.81 187 LEU A CA 1
ATOM 1462 C C . LEU A 1 187 ? -19.870 -7.172 10.989 1.00 98.81 187 LEU A C 1
ATOM 1464 O O . LEU A 1 187 ? -20.077 -7.054 9.780 1.00 98.81 187 LEU A O 1
ATOM 1468 N N . LEU A 1 188 ? -19.054 -8.125 11.459 1.00 98.81 188 LEU A N 1
ATOM 1469 C CA . LEU A 1 188 ? -18.334 -9.056 10.576 1.00 98.81 188 LEU A CA 1
ATOM 1470 C C . LEU A 1 188 ? -19.239 -9.822 9.595 1.00 98.81 188 LEU A C 1
ATOM 1472 O O . LEU A 1 188 ? -18.828 -9.948 8.440 1.00 98.81 188 LEU A O 1
ATOM 1476 N N . PRO A 1 189 ? -20.455 -10.285 9.959 1.00 98.81 189 PRO A N 1
ATOM 1477 C CA . PRO A 1 189 ? -21.360 -10.908 8.991 1.00 98.81 189 PRO A CA 1
ATOM 1478 C C . PRO A 1 189 ? -21.728 -9.968 7.835 1.00 98.81 189 PRO A C 1
ATOM 1480 O O . PRO A 1 189 ? -21.722 -10.376 6.673 1.00 98.81 189 PRO A O 1
ATOM 1483 N N . HIS A 1 190 ? -21.982 -8.690 8.136 1.00 98.75 190 HIS A N 1
ATOM 1484 C CA . HIS A 1 190 ? -22.282 -7.683 7.122 1.00 98.75 190 HIS A CA 1
ATOM 1485 C C . HIS A 1 190 ? -21.048 -7.350 6.277 1.00 98.75 190 HIS A C 1
ATOM 1487 O O . HIS A 1 190 ? -21.124 -7.358 5.051 1.00 98.75 190 HIS A O 1
ATOM 1493 N N . LEU A 1 191 ? -19.889 -7.137 6.909 1.00 98.81 191 LEU A N 1
ATOM 1494 C CA . LEU A 1 191 ? -18.632 -6.888 6.200 1.00 98.81 191 LEU A CA 1
ATOM 1495 C C . LEU A 1 191 ? -18.292 -8.045 5.247 1.00 98.81 191 LEU A C 1
ATOM 1497 O O . LEU A 1 191 ? -17.911 -7.816 4.101 1.00 98.81 191 LEU A O 1
ATOM 1501 N N . TYR A 1 192 ? -18.478 -9.291 5.686 1.00 98.75 192 TYR A N 1
ATOM 1502 C CA . TYR A 1 192 ? -18.254 -10.469 4.852 1.00 98.75 192 TYR A CA 1
ATOM 1503 C C . TYR A 1 192 ? -19.239 -10.553 3.680 1.00 98.75 192 TYR A C 1
ATOM 1505 O O . TYR A 1 192 ? -18.839 -10.893 2.566 1.00 98.75 192 TYR A O 1
ATOM 1513 N N . PHE A 1 193 ? -20.507 -10.189 3.892 1.00 98.69 193 PHE A N 1
ATOM 1514 C CA . PHE A 1 193 ? -21.487 -10.066 2.812 1.00 98.69 193 PHE A CA 1
ATOM 1515 C C . PHE A 1 193 ? -21.076 -9.009 1.773 1.00 98.69 193 PHE A C 1
ATOM 1517 O O . PHE A 1 193 ? -21.169 -9.266 0.572 1.00 98.69 193 PHE A O 1
ATOM 1524 N N . LEU A 1 194 ? -20.543 -7.860 2.200 1.00 98.75 194 LEU A N 1
ATOM 1525 C CA . LEU A 1 194 ? -20.000 -6.859 1.274 1.00 98.75 194 LEU A CA 1
ATOM 1526 C C . LEU A 1 194 ? -18.818 -7.419 0.470 1.00 98.75 194 LEU A C 1
ATOM 1528 O O . LEU A 1 194 ? -18.776 -7.254 -0.746 1.00 98.75 194 LEU A O 1
ATOM 1532 N N . PHE A 1 195 ? -17.903 -8.159 1.102 1.00 98.75 195 PHE A N 1
ATOM 1533 C CA . PHE A 1 195 ? -16.824 -8.850 0.383 1.00 98.75 195 PHE A CA 1
ATOM 1534 C C . PHE A 1 195 ? -17.334 -9.925 -0.586 1.00 98.75 195 PHE A C 1
ATOM 1536 O O . PHE A 1 195 ? -16.741 -10.131 -1.647 1.00 98.75 195 PHE A O 1
ATOM 1543 N N . HIS A 1 196 ? -18.434 -10.607 -0.261 1.00 98.62 196 HIS A N 1
ATOM 1544 C CA . HIS A 1 196 ? -19.090 -11.522 -1.191 1.00 98.62 196 HIS A CA 1
ATOM 1545 C C . HIS A 1 196 ? -19.600 -10.777 -2.432 1.00 98.62 196 HIS A C 1
ATOM 1547 O O . HIS A 1 196 ? -19.312 -11.202 -3.552 1.00 98.62 196 HIS A O 1
ATOM 1553 N N . ARG A 1 197 ? -20.288 -9.640 -2.252 1.00 98.38 197 ARG A N 1
ATOM 1554 C CA . ARG A 1 197 ? -20.748 -8.793 -3.365 1.00 98.38 197 ARG A CA 1
ATOM 1555 C C . ARG A 1 197 ? -19.585 -8.241 -4.182 1.00 98.38 197 ARG A C 1
ATOM 1557 O O . ARG A 1 197 ? -19.632 -8.320 -5.404 1.00 98.38 197 ARG A O 1
ATOM 1564 N N . ALA A 1 198 ? -18.507 -7.806 -3.535 1.00 98.06 198 ALA A N 1
ATOM 1565 C CA . ALA A 1 198 ? -17.282 -7.396 -4.217 1.00 98.06 198 ALA A CA 1
ATOM 1566 C C . ALA A 1 198 ? -16.718 -8.518 -5.099 1.00 98.06 198 ALA A C 1
ATOM 1568 O O . ALA A 1 198 ? -16.430 -8.316 -6.275 1.00 98.06 198 ALA A O 1
ATOM 1569 N N . SER A 1 199 ? -16.642 -9.740 -4.564 1.00 97.75 199 SER A N 1
ATOM 1570 C CA . SER A 1 199 ? -16.120 -10.900 -5.291 1.00 97.75 199 SER A CA 1
ATOM 1571 C C . SER A 1 199 ? -17.016 -11.379 -6.437 1.00 97.75 199 SER A C 1
ATOM 1573 O O . SER A 1 199 ? -16.502 -12.017 -7.356 1.00 97.75 199 SER A O 1
ATOM 1575 N N . LYS A 1 200 ? -18.336 -11.171 -6.362 1.00 98.12 200 LYS A N 1
ATOM 1576 C CA . LYS A 1 200 ? -19.299 -11.693 -7.346 1.00 98.12 200 LYS A CA 1
ATOM 1577 C C . LYS A 1 200 ? -19.778 -10.658 -8.352 1.00 98.12 200 LYS A C 1
ATOM 1579 O O . LYS A 1 200 ? -20.072 -11.029 -9.480 1.00 98.12 200 LYS A O 1
ATOM 1584 N N . MET A 1 201 ? -19.859 -9.397 -7.942 1.00 97.50 201 MET A N 1
ATOM 1585 C CA . MET A 1 201 ? -20.462 -8.312 -8.718 1.00 97.50 201 MET A CA 1
ATOM 1586 C C . MET A 1 201 ? -19.514 -7.125 -8.932 1.00 97.50 201 MET A C 1
ATOM 1588 O O . MET A 1 201 ? -19.886 -6.179 -9.613 1.00 97.50 201 MET A O 1
ATOM 1592 N N . GLY A 1 202 ? -18.294 -7.161 -8.383 1.00 95.75 202 GLY A N 1
ATOM 1593 C CA . GLY A 1 202 ? -17.313 -6.086 -8.561 1.00 95.75 202 GLY A CA 1
ATOM 1594 C C . GLY A 1 202 ? -17.624 -4.819 -7.760 1.00 95.75 202 GLY A C 1
ATOM 1595 O O . GLY A 1 202 ? -17.131 -3.747 -8.092 1.00 95.75 202 GLY A O 1
ATOM 1596 N N . GLU A 1 203 ? -18.450 -4.922 -6.719 1.00 96.44 203 GLU A N 1
ATOM 1597 C CA . GLU A 1 203 ? -18.824 -3.770 -5.898 1.00 96.44 203 GLU A CA 1
ATOM 1598 C C . GLU A 1 203 ? -17.733 -3.369 -4.887 1.00 96.44 203 GLU A C 1
ATOM 1600 O O . GLU A 1 203 ? -17.084 -4.237 -4.299 1.00 96.44 203 GLU A O 1
ATOM 1605 N N . PRO A 1 204 ? -17.553 -2.066 -4.611 1.00 97.00 204 PRO A N 1
ATOM 1606 C CA . PRO A 1 204 ? -16.657 -1.609 -3.553 1.00 97.00 204 PRO A CA 1
ATOM 1607 C C . PRO A 1 204 ? -17.192 -1.970 -2.152 1.00 97.00 204 PRO A C 1
ATOM 1609 O O . PRO A 1 204 ? -18.393 -1.891 -1.895 1.00 97.00 204 PRO A O 1
ATOM 1612 N N . VAL A 1 205 ? -16.299 -2.329 -1.220 1.00 98.44 205 VAL A N 1
ATOM 1613 C CA . VAL A 1 205 ? -16.656 -2.641 0.181 1.00 98.44 205 VAL A CA 1
ATOM 1614 C C . VAL A 1 205 ? -16.734 -1.361 1.007 1.00 98.44 205 VAL A C 1
ATOM 1616 O O . VAL A 1 205 ? -17.786 -1.041 1.558 1.00 98.44 205 VAL A O 1
ATOM 1619 N N . ALA A 1 206 ? -15.639 -0.599 1.060 1.00 98.44 206 ALA A N 1
ATOM 1620 C CA . ALA A 1 206 ? -15.665 0.779 1.540 1.00 98.44 206 ALA A CA 1
ATOM 1621 C C . ALA A 1 206 ? -16.022 1.689 0.360 1.00 98.44 206 ALA A C 1
ATOM 1623 O O . ALA A 1 206 ? -15.381 1.624 -0.689 1.00 98.44 206 ALA A O 1
ATOM 1624 N N . ARG A 1 207 ? -17.066 2.509 0.514 1.00 97.62 207 ARG A N 1
ATOM 1625 C CA . ARG A 1 207 ? -17.697 3.230 -0.600 1.00 97.62 207 ARG A CA 1
ATOM 1626 C C . ARG A 1 207 ? -17.708 4.735 -0.352 1.00 97.62 207 ARG A C 1
ATOM 1628 O O . ARG A 1 207 ? -18.034 5.146 0.762 1.00 97.62 207 ARG A O 1
ATOM 1635 N N . PRO A 1 208 ? -17.369 5.561 -1.356 1.00 97.19 208 PRO A N 1
ATOM 1636 C CA . PRO A 1 208 ? -17.542 7.000 -1.240 1.00 97.19 208 PRO A CA 1
ATOM 1637 C C . PRO A 1 208 ? -19.036 7.342 -1.281 1.00 97.19 208 PRO A C 1
ATOM 1639 O O . PRO A 1 208 ? -19.825 6.630 -1.899 1.00 97.19 208 PRO A O 1
ATOM 1642 N N . LEU A 1 209 ? -19.431 8.451 -0.656 1.00 97.81 209 LEU A N 1
ATOM 1643 C CA . LEU A 1 209 ? -20.846 8.830 -0.584 1.00 97.81 209 LEU A CA 1
ATOM 1644 C C . LEU A 1 209 ? -21.478 9.063 -1.964 1.00 97.81 209 LEU A C 1
ATOM 1646 O O . LEU A 1 209 ? -22.638 8.734 -2.139 1.00 97.81 209 LEU A O 1
ATOM 1650 N N . PHE A 1 210 ? -20.718 9.540 -2.956 1.00 95.88 210 PHE A N 1
ATOM 1651 C CA . PHE A 1 210 ? -21.233 9.775 -4.313 1.00 95.88 210 PHE A CA 1
ATOM 1652 C C . PHE A 1 210 ? -21.583 8.489 -5.091 1.00 95.88 210 PHE A C 1
ATOM 1654 O O . PHE A 1 210 ? -22.110 8.575 -6.195 1.00 95.88 210 PHE A O 1
ATOM 1661 N N . PHE A 1 211 ? -21.255 7.304 -4.559 1.00 87.31 211 PHE A N 1
ATOM 1662 C CA . PHE A 1 211 ? -21.636 6.008 -5.136 1.00 87.31 211 PHE A CA 1
ATOM 1663 C C . PHE A 1 211 ? -23.033 5.540 -4.696 1.00 87.31 211 PHE A C 1
ATOM 1665 O O . PHE A 1 211 ? -23.450 4.457 -5.111 1.00 87.31 211 PHE A O 1
ATOM 1672 N N . GLN A 1 212 ? -23.700 6.255 -3.783 1.00 82.00 212 GLN A N 1
ATOM 1673 C CA . GLN A 1 212 ? -25.057 5.971 -3.293 1.00 82.00 212 GLN A CA 1
ATOM 1674 C C . GLN A 1 212 ? -26.027 7.041 -3.782 1.00 82.00 212 GLN A C 1
ATOM 1676 O O . GLN A 1 212 ? -27.174 6.652 -4.080 1.00 82.00 212 GLN A O 1
#

Sequence (212 aa):
MNEPSNFVDGSTHGCPDNHLEKPPYTPAVVGGSLSAKTLCASSQQHLSTHYNLHNLYGHFEIIASHNALVSIRGTRPVVISRSTFPSSGRHGGHWLGDNKSSWKDMYYSIPGILNLNLFGIPLVGADICGFLQNTTEELCLRWQQLGAFYPFSRNHNDRPNRSQEPIVWSADTQKAIRSALLTRYSLLPHLYFLFHRASKMGEPVARPLFFQ

InterPro domains:
  IPR000322 Glycoside hydrolase family 31, TIM barrel domain [PF01055] (1-192)
  IPR017853 Glycoside hydrolase superfamily [SSF51445] (46-202)
  IPR030459 Glycosyl hydrolases family 31, conserved site [PS00707] (125-155)

Foldseek 3Di:
DQLPFAPDQADPVHEDDDCLFVPPDDPPDPPRTPSVRHHRQQPDDPPGGCSVCSLCRQVVVLVVVQVVCCVVPVDGDEDETDRDDQPSLVRYAYEPPQFALDPVSLVVQQVVQQVCLVSLRQQYGYQQSGADEEHDLVSNLVSLLVLLPRSHRHHHYYDVYDDRPLVVDDPVSNVSSVVSNVVSVVCVVVLVVLVVCCVPPVHHSNHDPVVD

Radius of gyration: 19.76 Å; chains: 1; bounding box: 53×40×55 Å